Protein AF-A0A0G0N838-F1 (afdb_monomer_lite)

Structure (mmCIF, N/CA/C/O backbone):
data_AF-A0A0G0N838-F1
#
_entry.id   AF-A0A0G0N838-F1
#
loop_
_atom_site.group_PDB
_atom_site.id
_atom_site.type_symbol
_atom_site.label_atom_id
_atom_site.label_alt_id
_atom_site.label_comp_id
_atom_site.label_asym_id
_atom_site.label_entity_id
_atom_site.label_seq_id
_atom_site.pdbx_PDB_ins_code
_atom_site.Cartn_x
_atom_site.Cartn_y
_atom_site.Cartn_z
_atom_site.occupancy
_atom_site.B_iso_or_equiv
_atom_site.auth_seq_id
_atom_site.auth_comp_id
_atom_site.auth_asym_id
_atom_site.auth_atom_id
_atom_site.pdbx_PDB_model_num
ATOM 1 N N . MET A 1 1 ? 29.941 4.933 -53.683 1.00 48.75 1 MET A N 1
ATOM 2 C CA . MET A 1 1 ? 28.820 4.453 -52.856 1.00 48.75 1 MET A CA 1
ATOM 3 C C . MET A 1 1 ? 28.160 5.649 -52.221 1.00 48.75 1 MET A C 1
ATOM 5 O O . MET A 1 1 ? 28.855 6.473 -51.634 1.00 48.75 1 MET A O 1
ATOM 9 N N . THR A 1 2 ? 26.855 5.780 -52.404 1.00 37.69 2 THR A N 1
ATOM 10 C CA . THR A 1 2 ? 26.074 6.829 -51.740 1.00 37.69 2 THR A CA 1
ATOM 11 C C . THR A 1 2 ? 25.893 6.476 -50.258 1.00 37.69 2 THR A C 1
ATOM 13 O O . THR A 1 2 ? 25.940 5.305 -49.880 1.00 37.69 2 THR A O 1
ATOM 16 N N . THR A 1 3 ? 25.682 7.468 -49.393 1.00 48.97 3 THR A N 1
ATOM 17 C CA . THR A 1 3 ? 25.382 7.268 -47.959 1.00 48.97 3 THR A CA 1
ATOM 18 C C . THR A 1 3 ? 24.190 6.323 -47.725 1.00 48.97 3 THR A C 1
ATOM 20 O O . THR A 1 3 ? 24.169 5.600 -46.732 1.00 48.97 3 THR A O 1
ATOM 23 N N . ALA A 1 4 ? 23.251 6.245 -48.675 1.00 48.81 4 ALA A N 1
ATOM 24 C CA . ALA A 1 4 ? 22.120 5.316 -48.656 1.00 48.81 4 ALA A CA 1
ATOM 25 C C . ALA A 1 4 ? 22.518 3.841 -48.896 1.00 48.81 4 ALA A C 1
ATOM 27 O O . ALA A 1 4 ? 22.003 2.948 -48.224 1.00 48.81 4 ALA A O 1
ATOM 28 N N . GLU A 1 5 ? 23.465 3.569 -49.801 1.00 47.38 5 GLU A N 1
ATOM 29 C CA . GLU A 1 5 ? 23.975 2.209 -50.061 1.00 47.38 5 GLU A CA 1
ATOM 30 C C . GLU A 1 5 ? 24.804 1.673 -48.884 1.00 47.38 5 GLU A C 1
ATOM 32 O O . GLU A 1 5 ? 24.757 0.483 -48.571 1.00 47.38 5 GLU A O 1
ATOM 37 N N . HIS A 1 6 ? 25.534 2.555 -48.193 1.00 51.09 6 HIS A N 1
ATOM 38 C CA . HIS A 1 6 ? 26.322 2.183 -47.016 1.00 51.09 6 HIS A CA 1
ATOM 39 C C . HIS A 1 6 ? 25.420 1.790 -45.826 1.00 51.09 6 HIS A C 1
ATOM 41 O O . HIS A 1 6 ? 25.685 0.784 -45.168 1.00 51.09 6 HIS A O 1
ATOM 47 N N . SER A 1 7 ? 24.301 2.501 -45.623 1.00 59.34 7 SER A N 1
ATOM 48 C CA . SER A 1 7 ? 23.279 2.161 -44.615 1.00 59.34 7 SER A CA 1
ATOM 49 C C . SER A 1 7 ? 22.593 0.818 -44.906 1.00 59.34 7 SER A C 1
ATOM 51 O O . SER A 1 7 ? 22.410 0.007 -43.999 1.00 59.34 7 SER A O 1
ATOM 53 N N . GLN A 1 8 ? 22.283 0.505 -46.172 1.00 56.81 8 GLN A N 1
ATOM 54 C CA . GLN A 1 8 ? 21.692 -0.794 -46.521 1.00 56.81 8 GLN A CA 1
ATOM 55 C C . GLN A 1 8 ? 22.633 -1.968 -46.226 1.00 56.81 8 GLN A C 1
ATOM 57 O O . GLN A 1 8 ? 22.194 -2.972 -45.668 1.00 56.81 8 GLN A O 1
ATOM 62 N N . ILE A 1 9 ? 23.926 -1.848 -46.538 1.00 57.59 9 ILE A N 1
ATOM 63 C CA . ILE A 1 9 ? 24.911 -2.906 -46.258 1.00 57.59 9 ILE A CA 1
ATOM 64 C C . ILE A 1 9 ? 25.083 -3.116 -44.749 1.00 57.59 9 ILE A C 1
ATOM 66 O O . ILE A 1 9 ? 25.110 -4.261 -44.299 1.00 57.59 9 ILE A O 1
ATOM 70 N N . GLN A 1 10 ? 25.126 -2.044 -43.953 1.00 57.34 10 GLN A N 1
ATOM 71 C CA . GLN A 1 10 ? 25.185 -2.141 -42.490 1.00 57.34 10 GLN A CA 1
ATOM 72 C C . GLN A 1 10 ? 23.931 -2.819 -41.906 1.00 57.34 10 GLN A C 1
ATOM 74 O O . GLN A 1 10 ? 24.058 -3.723 -41.075 1.00 57.34 10 GLN A O 1
ATOM 79 N N . ARG A 1 11 ? 22.733 -2.477 -42.404 1.00 56.81 11 ARG A N 1
ATOM 80 C CA . ARG A 1 11 ? 21.465 -3.141 -42.038 1.00 56.81 11 ARG A CA 1
ATOM 81 C C . ARG A 1 11 ? 21.464 -4.632 -42.389 1.00 56.81 11 ARG A C 1
ATOM 83 O O . ARG A 1 11 ? 21.084 -5.456 -41.559 1.00 56.81 11 ARG A O 1
ATOM 90 N N . TYR A 1 12 ? 21.940 -4.996 -43.581 1.00 60.41 12 TYR A N 1
ATOM 91 C CA . TYR A 1 12 ? 22.057 -6.393 -44.015 1.00 60.41 12 TYR A CA 1
ATOM 92 C C . TYR A 1 12 ? 23.085 -7.183 -43.193 1.00 60.41 12 TYR A C 1
ATOM 94 O O . TYR A 1 12 ? 22.809 -8.315 -42.797 1.00 60.41 12 TYR A O 1
ATOM 102 N N . MET A 1 13 ? 24.249 -6.603 -42.885 1.00 57.81 13 MET A N 1
ATOM 103 C CA . MET A 1 13 ? 25.260 -7.248 -42.040 1.00 57.81 13 MET A CA 1
ATOM 104 C C . MET A 1 13 ? 24.742 -7.489 -40.622 1.00 57.81 13 MET A C 1
ATOM 106 O O . MET A 1 13 ? 24.971 -8.560 -40.060 1.00 57.81 13 MET A O 1
ATOM 110 N N . ALA A 1 14 ? 23.994 -6.541 -40.059 1.00 56.47 14 ALA A N 1
ATOM 111 C CA . ALA A 1 14 ? 23.369 -6.739 -38.766 1.00 56.47 14 ALA A CA 1
ATOM 112 C C . ALA A 1 14 ? 22.275 -7.815 -38.791 1.00 56.47 14 ALA A C 1
ATOM 114 O O . ALA A 1 14 ? 22.284 -8.679 -37.925 1.00 56.47 14 ALA A O 1
ATOM 115 N N . LEU A 1 15 ? 21.407 -7.848 -39.808 1.00 56.72 15 LEU A N 1
ATOM 116 C CA . LEU A 1 15 ? 20.442 -8.937 -40.051 1.00 56.72 15 LEU A CA 1
ATOM 117 C C . LEU A 1 15 ? 21.100 -10.325 -40.148 1.00 56.72 15 LEU A C 1
ATOM 119 O O . LEU A 1 15 ? 20.581 -11.306 -39.609 1.00 56.72 15 LEU A O 1
ATOM 123 N N . ILE A 1 16 ? 22.257 -10.420 -40.806 1.00 60.12 16 ILE A N 1
ATOM 124 C CA . ILE A 1 16 ? 23.040 -11.661 -40.933 1.00 60.12 16 ILE A CA 1
ATOM 125 C C . ILE A 1 16 ? 23.654 -12.072 -39.587 1.00 60.12 16 ILE A C 1
ATOM 127 O O . ILE A 1 16 ? 23.693 -13.257 -39.250 1.00 60.12 16 ILE A O 1
ATOM 131 N N . VAL A 1 17 ? 24.111 -11.109 -38.784 1.00 57.91 17 VAL A N 1
ATOM 132 C CA . VAL A 1 17 ? 24.556 -11.376 -37.410 1.00 57.91 17 VAL A CA 1
ATOM 133 C C . VAL A 1 17 ? 23.372 -11.835 -36.553 1.00 57.91 17 VAL A C 1
ATOM 135 O O . VAL A 1 17 ? 23.509 -12.846 -35.869 1.00 57.91 17 VAL A O 1
ATOM 138 N N . LEU A 1 18 ? 22.216 -11.160 -36.653 1.00 54.44 18 LEU A N 1
ATOM 139 C CA . LEU A 1 18 ? 20.953 -11.426 -35.945 1.00 54.44 18 LEU A CA 1
ATOM 140 C C . LEU A 1 18 ? 20.425 -12.849 -36.178 1.00 54.44 18 LEU A C 1
ATOM 142 O O . LEU A 1 18 ? 20.157 -13.574 -35.222 1.00 54.44 18 LEU A O 1
ATOM 146 N N . THR A 1 19 ? 20.368 -13.289 -37.437 1.00 57.50 19 THR A N 1
ATOM 147 C CA . THR A 1 19 ? 19.962 -14.656 -37.829 1.00 57.50 19 THR A CA 1
ATOM 148 C C . THR A 1 19 ? 20.910 -15.750 -37.320 1.00 57.50 19 THR A C 1
ATOM 150 O O . THR A 1 19 ? 20.518 -16.913 -37.237 1.00 57.50 19 THR A O 1
ATOM 153 N N . ASN A 1 20 ? 22.132 -15.394 -36.910 1.00 57.66 20 ASN A N 1
ATOM 154 C CA . ASN A 1 20 ? 23.123 -16.311 -36.340 1.00 57.66 20 ASN A CA 1
ATOM 155 C C . ASN A 1 20 ? 23.328 -16.148 -34.819 1.00 57.66 20 ASN A C 1
ATOM 157 O O . ASN A 1 20 ? 24.131 -16.879 -34.230 1.00 57.66 20 ASN A O 1
ATOM 161 N N . LEU A 1 21 ? 22.608 -15.237 -34.146 1.00 56.16 21 LEU A N 1
ATOM 162 C CA . LEU A 1 21 ? 22.851 -14.897 -32.735 1.00 56.16 21 LEU A CA 1
ATOM 163 C C . LEU A 1 21 ? 22.660 -16.052 -31.755 1.00 56.16 21 LEU A C 1
ATOM 165 O O . LEU A 1 21 ? 23.348 -16.088 -30.737 1.00 56.16 21 LEU A O 1
ATOM 169 N N . GLY A 1 22 ? 21.812 -17.033 -32.074 1.00 53.62 22 GLY A N 1
ATOM 170 C CA . GLY A 1 22 ? 21.670 -18.245 -31.259 1.00 53.62 22 GLY A CA 1
ATOM 171 C C . GLY A 1 22 ? 22.971 -19.052 -31.101 1.00 53.62 22 GLY A C 1
ATOM 172 O O . 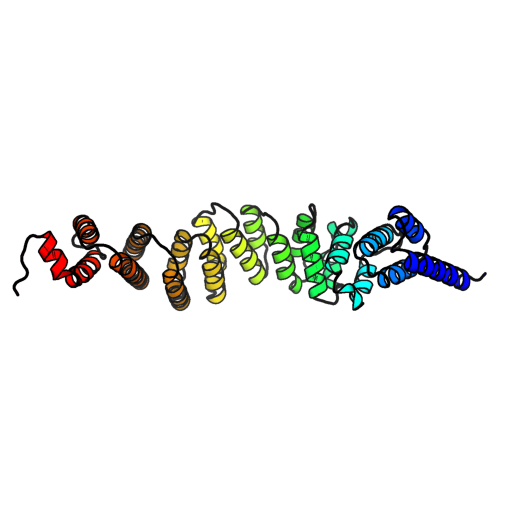GLY A 1 22 ? 23.042 -19.915 -30.231 1.00 53.62 22 GLY A O 1
ATOM 173 N N . LYS A 1 23 ? 24.004 -18.778 -31.916 1.00 59.72 23 LYS A N 1
ATOM 174 C CA . LYS A 1 23 ? 25.295 -19.492 -31.936 1.00 59.72 23 LYS A CA 1
ATOM 175 C C . LYS A 1 23 ? 26.510 -18.621 -31.583 1.00 59.72 23 LYS A C 1
ATOM 177 O O . LYS A 1 23 ? 27.616 -19.149 -31.493 1.00 59.72 23 LYS A O 1
ATOM 182 N N . LEU A 1 24 ? 26.343 -17.308 -31.397 1.00 62.72 24 LEU A N 1
ATOM 183 C CA . LEU A 1 24 ? 27.455 -16.380 -31.155 1.00 62.72 24 LEU A CA 1
ATOM 184 C C . LEU A 1 24 ? 27.669 -16.120 -29.661 1.00 62.72 24 LEU A C 1
ATOM 186 O O . LEU A 1 24 ? 26.728 -15.930 -28.891 1.00 62.72 24 LEU A O 1
ATOM 190 N N . ALA A 1 25 ? 28.933 -16.043 -29.237 1.00 67.81 25 ALA A N 1
ATOM 191 C CA . ALA A 1 25 ? 29.257 -15.678 -27.863 1.00 67.81 25 ALA A CA 1
ATOM 192 C C . ALA A 1 25 ? 28.869 -14.214 -27.589 1.00 67.81 25 ALA A C 1
ATOM 194 O O . ALA A 1 25 ? 29.078 -13.335 -28.427 1.00 67.81 25 ALA A O 1
ATOM 195 N N . ARG A 1 26 ? 28.402 -13.910 -26.370 1.00 69.44 26 ARG A N 1
ATOM 196 C CA . ARG A 1 26 ? 27.946 -12.567 -25.939 1.00 69.44 26 ARG A CA 1
ATOM 197 C C . ARG A 1 26 ? 28.879 -11.410 -26.345 1.00 69.44 26 ARG A C 1
ATOM 199 O O . ARG A 1 26 ? 28.412 -10.322 -26.672 1.00 69.44 26 ARG A O 1
ATOM 206 N N . LYS A 1 27 ? 30.200 -11.630 -26.329 1.00 76.06 27 LYS A N 1
ATOM 207 C CA . LYS A 1 27 ? 31.216 -10.633 -26.718 1.00 76.06 27 LYS A CA 1
ATOM 208 C C . LYS A 1 27 ? 31.193 -10.318 -28.222 1.00 76.06 27 LYS A C 1
ATOM 210 O O . LYS A 1 27 ? 31.372 -9.163 -28.591 1.00 76.06 27 LYS A O 1
ATOM 215 N N . GLN A 1 28 ? 30.955 -11.320 -29.068 1.00 71.62 28 GLN A N 1
ATOM 216 C CA . GLN A 1 28 ? 30.864 -11.161 -30.524 1.00 71.62 28 GLN A CA 1
ATOM 217 C C . GLN A 1 28 ? 29.598 -10.393 -30.902 1.00 71.62 28 GLN A C 1
ATOM 219 O O . GLN A 1 28 ? 29.679 -9.431 -31.658 1.00 71.62 28 GLN A O 1
ATOM 224 N N . VAL A 1 29 ? 28.471 -10.742 -30.273 1.00 71.12 29 VAL A N 1
ATOM 225 C CA . VAL A 1 29 ? 27.197 -10.018 -30.407 1.00 71.12 29 VAL A CA 1
ATOM 226 C C . VAL A 1 29 ? 27.372 -8.539 -30.061 1.00 71.12 29 VAL A C 1
ATOM 228 O O . VAL A 1 29 ? 27.038 -7.665 -30.851 1.00 71.12 29 VAL A O 1
ATOM 231 N N . ARG A 1 30 ? 27.983 -8.242 -28.906 1.00 75.25 30 ARG A N 1
ATOM 232 C CA . ARG A 1 30 ? 28.230 -6.861 -28.466 1.00 75.25 30 ARG A CA 1
ATOM 233 C C . ARG A 1 30 ? 29.096 -6.069 -29.451 1.00 75.25 30 ARG A C 1
ATOM 235 O O . ARG A 1 30 ? 28.834 -4.893 -29.668 1.00 75.25 30 ARG A O 1
ATOM 242 N N . ASN A 1 31 ? 30.136 -6.686 -30.008 1.00 76.50 31 ASN A N 1
ATOM 243 C CA . ASN A 1 31 ? 31.041 -6.015 -30.940 1.00 76.50 31 ASN A CA 1
ATOM 244 C C . ASN A 1 31 ? 30.372 -5.733 -32.289 1.00 76.50 31 ASN A C 1
ATOM 246 O O . ASN A 1 31 ? 30.529 -4.635 -32.807 1.00 76.50 31 ASN A O 1
ATOM 250 N N . ALA A 1 32 ? 29.595 -6.683 -32.811 1.00 74.00 32 ALA A N 1
ATOM 251 C CA . ALA A 1 32 ? 28.840 -6.495 -34.046 1.00 74.00 32 ALA A CA 1
ATOM 252 C C . ALA A 1 32 ? 27.760 -5.413 -33.905 1.00 74.00 32 ALA A C 1
ATOM 254 O O . ALA A 1 32 ? 27.555 -4.608 -34.807 1.00 74.00 32 ALA A O 1
ATOM 255 N N . LEU A 1 33 ? 27.107 -5.339 -32.743 1.00 76.75 33 LEU A N 1
ATOM 256 C CA . LEU A 1 33 ? 26.128 -4.285 -32.493 1.00 76.75 33 LEU A CA 1
ATOM 257 C C . LEU A 1 33 ? 26.776 -2.896 -32.365 1.00 76.75 33 LEU A C 1
ATOM 259 O O . LEU A 1 33 ? 26.192 -1.903 -32.772 1.00 76.75 33 LEU A O 1
ATOM 263 N N . ARG A 1 34 ? 28.003 -2.813 -31.837 1.00 79.88 34 ARG A N 1
ATOM 264 C CA . ARG A 1 34 ? 28.755 -1.550 -31.727 1.00 79.88 34 ARG A CA 1
ATOM 265 C C . ARG A 1 34 ? 29.240 -0.994 -33.064 1.00 79.88 34 ARG A C 1
ATOM 267 O O . ARG A 1 34 ? 29.566 0.184 -33.118 1.00 79.88 34 ARG A O 1
ATOM 274 N N . SER A 1 35 ? 29.338 -1.824 -34.101 1.00 76.56 35 SER A N 1
ATOM 275 C CA . SER A 1 35 ? 29.713 -1.371 -35.446 1.00 76.56 35 SER A CA 1
ATOM 276 C C . SER A 1 35 ? 28.552 -0.765 -36.239 1.00 76.56 35 SER A C 1
ATOM 278 O O . SER A 1 35 ? 28.765 -0.321 -37.362 1.00 76.56 35 SER A O 1
ATOM 280 N N . ILE A 1 36 ? 27.336 -0.755 -35.684 1.00 77.75 36 ILE A N 1
ATOM 281 C CA . ILE A 1 36 ? 26.186 -0.071 -36.278 1.00 77.75 36 ILE A CA 1
ATOM 282 C C . ILE A 1 36 ? 26.262 1.396 -35.852 1.00 77.75 36 ILE A C 1
ATOM 284 O O . ILE A 1 36 ? 26.077 1.704 -34.676 1.00 77.75 36 ILE A O 1
ATOM 288 N N . GLU A 1 37 ? 26.593 2.279 -36.794 1.00 74.75 37 GLU A N 1
ATOM 289 C CA . GLU A 1 37 ? 26.771 3.713 -36.527 1.00 74.75 37 GLU A CA 1
ATOM 290 C C . GLU A 1 37 ? 25.453 4.494 -36.376 1.00 74.75 37 GLU A C 1
ATOM 292 O O . GLU A 1 37 ? 25.429 5.424 -35.572 1.00 74.75 37 GLU A O 1
ATOM 297 N N . PRO A 1 38 ? 24.359 4.183 -37.103 1.00 85.69 38 PRO A N 1
ATOM 298 C CA . PRO A 1 38 ? 23.082 4.863 -36.884 1.00 85.69 38 PRO A CA 1
ATOM 299 C C . PRO A 1 38 ? 22.301 4.249 -35.715 1.00 85.69 38 PRO A C 1
ATOM 301 O O . PRO A 1 38 ? 22.069 3.038 -35.674 1.00 85.69 38 PRO A O 1
ATOM 304 N N . LEU A 1 39 ? 21.819 5.093 -34.796 1.00 83.38 39 LEU A N 1
ATOM 305 C CA . LEU A 1 39 ? 21.000 4.645 -33.664 1.00 83.38 39 LEU A CA 1
ATOM 306 C C . LEU A 1 39 ? 19.690 3.987 -34.122 1.00 83.38 39 LEU A C 1
ATOM 308 O O . LEU A 1 39 ? 19.335 2.936 -33.599 1.00 83.38 39 LEU A O 1
ATOM 312 N N . ASP A 1 40 ? 19.004 4.562 -35.111 1.00 82.69 40 ASP A N 1
ATOM 313 C CA . ASP A 1 40 ? 17.736 4.024 -35.627 1.00 82.69 40 ASP A CA 1
ATOM 314 C C . ASP A 1 40 ? 17.892 2.599 -36.164 1.00 82.69 40 ASP A C 1
ATOM 316 O O . ASP A 1 40 ? 17.042 1.740 -35.931 1.00 82.69 40 ASP A O 1
ATOM 320 N N . ASP A 1 41 ? 19.018 2.324 -36.827 1.00 78.38 41 ASP A N 1
ATOM 321 C CA . ASP A 1 41 ? 19.326 0.993 -37.339 1.00 78.38 41 ASP A CA 1
ATOM 322 C C . ASP A 1 41 ? 19.531 0.019 -36.176 1.00 78.38 41 ASP A C 1
ATOM 324 O O . ASP A 1 41 ? 18.979 -1.081 -36.188 1.00 78.38 41 ASP A O 1
ATOM 328 N N . LEU A 1 42 ? 20.255 0.436 -35.132 1.00 81.94 42 LEU A N 1
ATOM 329 C CA . LEU A 1 42 ? 20.453 -0.355 -33.918 1.00 81.94 42 LEU A CA 1
ATOM 330 C C . LEU A 1 42 ? 19.136 -0.622 -33.168 1.00 81.94 42 LEU A C 1
ATOM 332 O O . LEU A 1 42 ? 18.936 -1.735 -32.684 1.00 81.94 42 LEU A O 1
ATOM 336 N N . LEU A 1 43 ? 18.235 0.359 -33.080 1.00 81.94 43 LEU A N 1
ATOM 337 C CA . LEU A 1 43 ? 16.920 0.210 -32.445 1.00 81.94 43 LEU A CA 1
ATOM 338 C C . LEU A 1 43 ? 16.009 -0.724 -33.241 1.00 81.94 43 LEU A C 1
ATOM 340 O O . LEU A 1 43 ? 15.373 -1.595 -32.653 1.00 81.94 43 LEU A O 1
ATOM 344 N N . TRP A 1 44 ? 16.008 -0.607 -34.568 1.00 80.75 44 TRP A N 1
ATOM 345 C CA . TRP A 1 44 ? 15.304 -1.534 -35.452 1.00 80.75 44 TRP A CA 1
ATOM 346 C C . TRP A 1 44 ? 15.850 -2.966 -35.325 1.00 80.75 44 TRP A C 1
ATOM 348 O O . TRP A 1 44 ? 15.106 -3.937 -35.264 1.00 80.75 44 TRP A O 1
ATOM 358 N N . ILE A 1 45 ? 17.166 -3.126 -35.202 1.00 78.12 45 ILE A N 1
ATOM 359 C CA . ILE A 1 45 ? 17.803 -4.428 -34.952 1.00 78.12 45 ILE A CA 1
ATOM 360 C C . ILE A 1 45 ? 17.379 -5.007 -33.607 1.00 78.12 45 ILE A C 1
ATOM 362 O O . ILE A 1 45 ? 17.086 -6.199 -33.517 1.00 78.12 45 ILE A O 1
ATOM 366 N N . ILE A 1 46 ? 17.337 -4.171 -32.568 1.00 80.44 46 ILE A N 1
ATOM 367 C CA . ILE A 1 46 ? 16.823 -4.565 -31.260 1.00 80.44 46 ILE A CA 1
AT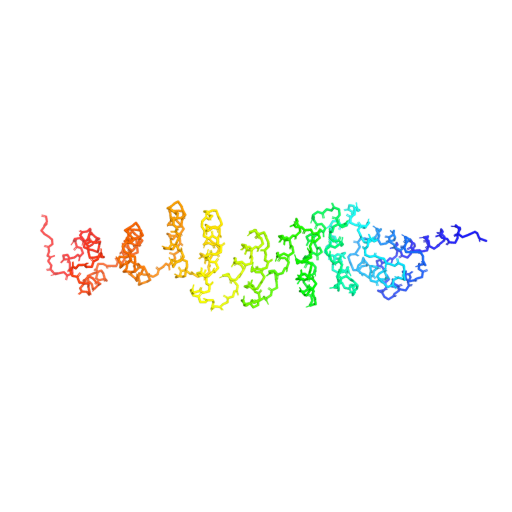OM 368 C C . ILE A 1 46 ? 15.376 -5.026 -31.411 1.00 80.44 46 ILE A C 1
ATOM 370 O O . ILE A 1 46 ? 15.069 -6.114 -30.935 1.00 80.44 46 ILE A O 1
ATOM 374 N N . SER A 1 47 ? 14.518 -4.295 -32.131 1.00 77.12 47 SER A N 1
ATOM 375 C CA . SER A 1 47 ? 13.100 -4.650 -32.263 1.00 77.12 47 SER A CA 1
ATOM 376 C C . SER A 1 47 ? 12.861 -6.039 -32.883 1.00 77.12 47 SER A C 1
ATOM 378 O O . SER A 1 47 ? 11.846 -6.668 -32.612 1.00 77.12 47 SER A O 1
ATOM 380 N N . MET A 1 48 ? 13.830 -6.566 -33.637 1.00 76.19 48 MET A N 1
ATOM 381 C CA . MET A 1 48 ? 13.773 -7.893 -34.264 1.00 76.19 48 MET A CA 1
ATOM 382 C C . MET A 1 48 ? 14.293 -9.041 -33.372 1.00 76.19 48 MET A C 1
ATOM 384 O O . MET A 1 48 ? 14.245 -10.204 -33.777 1.00 76.19 48 MET A O 1
ATOM 388 N N . LEU A 1 49 ? 14.831 -8.751 -32.181 1.00 77.25 49 LEU A N 1
ATOM 389 C CA . LEU A 1 49 ? 15.372 -9.751 -31.254 1.00 77.25 49 LEU A CA 1
ATOM 390 C C . LEU A 1 49 ? 14.289 -10.394 -30.388 1.00 77.25 49 LEU A C 1
ATOM 3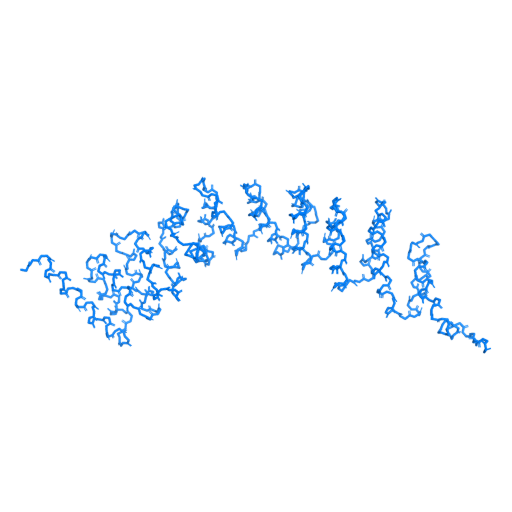92 O O . LEU A 1 49 ? 13.539 -9.692 -29.722 1.00 77.25 49 LEU A O 1
ATOM 396 N N . THR A 1 50 ? 14.331 -11.725 -30.280 1.00 75.88 50 THR A N 1
ATOM 397 C CA . THR A 1 50 ? 13.370 -12.507 -29.484 1.00 75.88 50 THR A CA 1
ATOM 398 C C . THR A 1 50 ? 13.975 -13.205 -28.261 1.00 75.88 50 THR A C 1
ATOM 400 O O . THR A 1 50 ? 13.260 -13.825 -27.485 1.00 75.88 50 THR A O 1
ATOM 403 N N . ASP A 1 51 ? 15.301 -13.179 -28.079 1.00 77.44 51 ASP A N 1
ATOM 404 C CA . ASP A 1 51 ? 15.958 -13.767 -26.902 1.00 77.44 51 ASP A CA 1
ATOM 405 C C . ASP A 1 51 ? 16.195 -12.679 -25.833 1.00 77.44 51 ASP A C 1
ATOM 407 O O . ASP A 1 51 ? 16.975 -11.748 -26.077 1.00 77.44 51 ASP A O 1
ATOM 411 N N . PRO A 1 52 ? 15.629 -12.800 -24.614 1.00 78.25 52 PRO A N 1
ATOM 412 C CA . PRO A 1 52 ? 15.765 -11.782 -23.571 1.00 78.25 52 PRO A CA 1
ATOM 413 C C . PRO A 1 52 ? 17.218 -11.474 -23.158 1.00 78.25 52 PRO A C 1
ATOM 415 O O . PRO A 1 52 ? 17.531 -10.351 -22.746 1.00 78.25 52 PRO A O 1
ATOM 418 N N . LYS A 1 53 ? 18.149 -12.433 -23.268 1.00 79.81 53 LYS A N 1
ATOM 419 C CA . LYS A 1 53 ? 19.580 -12.210 -22.986 1.00 79.81 53 LYS A CA 1
ATOM 420 C C . LYS A 1 53 ? 20.248 -11.384 -24.084 1.00 79.81 53 LYS A C 1
ATOM 422 O O . LYS A 1 53 ? 21.139 -10.574 -23.788 1.00 79.81 53 LYS A O 1
ATOM 427 N N . GLN A 1 54 ? 19.837 -11.585 -25.333 1.00 76.44 54 GLN A N 1
ATOM 428 C CA . GLN A 1 54 ? 20.336 -10.834 -26.484 1.00 76.44 54 GLN A CA 1
ATOM 429 C C . GLN A 1 54 ? 19.761 -9.423 -26.487 1.00 76.44 54 GLN A C 1
ATOM 431 O O . GLN A 1 54 ? 20.544 -8.478 -26.549 1.00 76.44 54 GLN A O 1
ATOM 436 N N . VAL A 1 55 ? 18.448 -9.282 -26.271 1.00 80.56 55 VAL A N 1
ATOM 437 C CA . VAL A 1 55 ? 17.761 -7.995 -26.073 1.00 80.56 55 VAL A CA 1
ATOM 438 C C . VAL A 1 55 ? 18.479 -7.179 -24.998 1.00 80.56 55 VAL A C 1
ATOM 440 O O . VAL A 1 55 ? 18.923 -6.064 -25.252 1.00 80.56 55 VAL A O 1
ATOM 443 N N . ARG A 1 56 ? 18.733 -7.763 -23.818 1.00 79.81 56 ARG A N 1
ATOM 444 C CA . ARG A 1 56 ? 19.468 -7.082 -22.736 1.00 79.81 56 ARG A CA 1
ATOM 445 C C . ARG A 1 56 ? 20.874 -6.636 -23.150 1.00 79.81 56 ARG A C 1
ATOM 447 O O . ARG A 1 56 ? 21.328 -5.570 -22.739 1.00 79.81 56 ARG A O 1
ATOM 454 N N . THR A 1 57 ? 21.591 -7.459 -23.915 1.00 80.50 57 THR A N 1
ATOM 455 C CA . THR A 1 57 ? 22.946 -7.129 -24.386 1.00 80.50 57 THR A CA 1
ATOM 456 C C . THR A 1 57 ? 22.912 -6.010 -25.426 1.00 80.50 57 THR A C 1
ATOM 458 O O . THR A 1 57 ? 23.748 -5.112 -25.358 1.00 80.50 57 THR A O 1
ATOM 461 N N . ALA A 1 58 ? 21.946 -6.045 -26.341 1.00 80.94 58 ALA A N 1
ATOM 462 C CA . ALA A 1 58 ? 21.778 -5.071 -27.406 1.00 80.94 58 ALA A CA 1
ATOM 463 C C . ALA A 1 58 ? 21.310 -3.710 -26.883 1.00 80.94 58 ALA A C 1
ATOM 465 O O . ALA A 1 58 ? 21.919 -2.694 -27.207 1.00 80.94 58 ALA A O 1
ATOM 466 N N . LEU A 1 59 ? 20.349 -3.698 -25.957 1.00 83.31 59 LEU A N 1
ATOM 467 C CA . LEU A 1 59 ? 19.957 -2.497 -25.219 1.00 83.31 59 LEU A CA 1
ATOM 468 C C . LEU A 1 59 ? 21.162 -1.864 -24.513 1.00 83.31 59 LEU A C 1
ATOM 470 O O . LEU A 1 59 ? 21.384 -0.665 -24.620 1.00 83.31 59 LEU A O 1
ATOM 474 N N . GLY A 1 60 ? 22.010 -2.674 -23.867 1.00 79.56 60 GLY A N 1
ATOM 475 C CA . GLY A 1 60 ? 23.255 -2.201 -23.253 1.00 79.56 60 GLY A CA 1
ATOM 476 C C . GLY A 1 60 ? 24.250 -1.560 -24.231 1.00 79.56 60 GLY A C 1
ATOM 477 O O . GLY A 1 60 ? 25.090 -0.771 -23.804 1.00 79.56 60 GLY A O 1
ATOM 478 N N . VAL A 1 61 ? 24.187 -1.897 -25.524 1.00 83.44 61 VAL A N 1
ATOM 479 C CA . VAL A 1 61 ? 24.957 -1.217 -26.576 1.00 83.44 61 VAL A CA 1
ATOM 480 C C . VAL A 1 61 ? 24.275 0.091 -26.975 1.00 83.44 61 VAL A C 1
ATOM 482 O O . VAL A 1 61 ? 24.965 1.105 -27.026 1.00 83.44 61 VAL A O 1
ATOM 485 N N . ALA A 1 62 ? 22.952 0.091 -27.165 1.00 84.06 62 ALA A N 1
ATOM 486 C CA . ALA A 1 62 ? 22.181 1.292 -27.496 1.00 84.06 62 ALA A CA 1
ATOM 487 C C . ALA A 1 62 ? 22.324 2.404 -26.445 1.00 84.06 62 ALA A C 1
ATOM 489 O O . ALA A 1 62 ? 22.566 3.543 -26.819 1.00 84.06 62 ALA A O 1
ATOM 490 N N . PHE A 1 63 ? 22.305 2.092 -25.144 1.00 78.44 63 PHE A N 1
ATOM 491 C CA . PHE A 1 63 ? 22.530 3.106 -24.096 1.00 78.44 63 PHE A CA 1
ATOM 492 C C . PHE A 1 63 ? 23.907 3.767 -24.136 1.00 78.44 63 PHE A C 1
ATOM 494 O O . PHE A 1 63 ? 24.068 4.871 -23.631 1.00 78.44 63 PHE A O 1
ATOM 501 N N . GLY A 1 64 ? 24.914 3.069 -24.664 1.00 78.25 64 GLY A N 1
ATOM 502 C CA . GLY A 1 64 ? 26.261 3.613 -24.820 1.00 78.25 64 GLY A CA 1
ATOM 503 C C . GLY A 1 64 ? 26.446 4.394 -26.121 1.00 78.25 64 GLY A C 1
ATOM 504 O O . GLY A 1 64 ? 27.560 4.840 -26.390 1.00 78.25 64 GLY A O 1
ATOM 505 N N . HIS A 1 65 ? 25.404 4.504 -26.947 1.00 85.12 65 HIS A N 1
ATOM 506 C CA . HIS A 1 65 ? 25.444 5.241 -28.199 1.00 85.12 65 HIS A CA 1
ATOM 507 C C . HIS A 1 65 ? 25.374 6.749 -27.928 1.00 85.12 65 HIS A C 1
ATOM 509 O O . HIS A 1 65 ? 24.564 7.202 -27.126 1.00 85.12 65 HIS A O 1
ATOM 515 N N . LYS A 1 66 ? 26.209 7.536 -28.615 1.00 82.38 66 LYS A N 1
ATOM 516 C CA . LYS A 1 66 ? 26.344 8.990 -28.387 1.00 82.38 66 LYS A CA 1
ATOM 517 C C . LYS A 1 66 ? 25.043 9.778 -28.605 1.00 82.38 66 LYS A C 1
ATOM 519 O O . LYS A 1 66 ? 24.822 10.773 -27.930 1.00 82.38 66 LYS A O 1
ATOM 524 N N . ASP A 1 67 ? 24.203 9.311 -29.526 1.00 83.81 67 ASP A N 1
ATOM 525 C CA . ASP A 1 67 ? 22.949 9.973 -29.915 1.00 83.81 67 ASP A CA 1
ATOM 526 C C . ASP A 1 67 ? 21.734 9.427 -29.142 1.00 83.81 67 ASP A C 1
ATOM 528 O O . ASP A 1 67 ? 20.595 9.791 -29.420 1.00 83.81 67 ASP A O 1
ATOM 532 N N . PHE A 1 68 ? 21.955 8.509 -28.193 1.00 81.44 68 PHE A N 1
ATOM 533 C CA . PHE A 1 68 ? 20.873 7.886 -27.446 1.00 81.44 68 PHE A CA 1
ATOM 534 C C . PHE A 1 68 ? 20.176 8.891 -26.526 1.00 81.44 68 PHE A C 1
ATOM 536 O O . PHE A 1 68 ? 20.807 9.533 -25.687 1.00 81.44 68 PHE A O 1
ATOM 543 N N . THR A 1 69 ? 18.848 8.946 -26.614 1.00 76.62 69 THR A N 1
ATOM 544 C CA . THR A 1 69 ? 17.996 9.605 -25.614 1.00 76.62 69 THR A CA 1
ATOM 545 C C . THR A 1 69 ? 16.994 8.598 -25.049 1.00 76.62 69 THR A C 1
ATOM 547 O O . THR A 1 69 ? 16.592 7.678 -25.767 1.00 76.62 69 THR A O 1
ATOM 550 N N . PRO A 1 70 ? 16.533 8.751 -23.795 1.00 73.31 70 PRO A N 1
ATOM 551 C CA . PRO A 1 70 ? 15.557 7.825 -23.217 1.00 73.31 70 PRO A CA 1
ATOM 552 C C . PRO A 1 70 ? 14.237 7.724 -23.997 1.00 73.31 70 PRO A C 1
ATOM 554 O O . PRO A 1 70 ? 13.591 6.679 -23.945 1.00 73.31 70 PRO A O 1
ATOM 557 N N . GLU A 1 71 ? 13.872 8.756 -24.767 1.00 74.31 71 GLU A N 1
ATOM 558 C CA . GLU A 1 71 ? 12.684 8.761 -25.634 1.00 74.31 71 GLU A CA 1
ATOM 559 C C . GLU A 1 71 ? 12.714 7.651 -26.691 1.00 74.31 71 GLU A C 1
ATOM 561 O O . GLU A 1 71 ? 11.684 7.055 -27.005 1.00 74.31 71 GLU A O 1
ATOM 566 N N . HIS A 1 72 ? 13.905 7.292 -27.170 1.00 80.62 72 HIS A N 1
ATOM 567 C CA . HIS A 1 72 ? 14.075 6.237 -28.161 1.00 80.62 72 HIS A CA 1
ATOM 568 C C . HIS A 1 72 ? 13.608 4.867 -27.658 1.00 80.62 72 HIS A C 1
ATOM 570 O O . HIS A 1 72 ? 13.176 4.042 -28.458 1.00 80.62 72 HIS A O 1
ATOM 576 N N . ILE A 1 73 ? 13.634 4.605 -26.348 1.00 75.81 73 ILE A N 1
ATOM 577 C CA . ILE A 1 73 ? 13.157 3.319 -25.820 1.00 75.81 73 ILE A CA 1
ATOM 578 C C . ILE A 1 73 ? 11.636 3.245 -25.800 1.00 75.81 73 ILE A C 1
ATOM 580 O O . ILE A 1 73 ? 11.096 2.159 -25.992 1.00 75.81 73 ILE A O 1
ATOM 584 N N . PHE A 1 74 ? 10.931 4.372 -25.671 1.00 74.94 74 PHE A N 1
ATOM 585 C CA . PHE A 1 74 ? 9.470 4.382 -25.780 1.00 74.94 74 PHE A CA 1
ATOM 586 C C . PHE A 1 74 ? 8.983 3.900 -27.148 1.00 74.94 74 PHE A C 1
ATOM 588 O O . PHE A 1 74 ? 7.945 3.247 -27.218 1.00 74.94 74 PHE A O 1
ATOM 595 N N . SER A 1 75 ? 9.778 4.098 -28.206 1.00 77.38 75 SER A N 1
ATOM 596 C CA . SER A 1 75 ? 9.483 3.543 -29.534 1.00 77.38 75 SER A CA 1
ATOM 597 C C . SER A 1 75 ? 9.524 2.009 -29.594 1.00 77.38 75 SER A C 1
ATOM 599 O O . SER A 1 75 ? 8.878 1.424 -30.454 1.00 77.38 75 SER A O 1
ATOM 601 N N . LEU A 1 76 ? 10.228 1.344 -28.668 1.00 75.19 76 LEU A N 1
ATOM 602 C CA . LEU A 1 76 ? 10.279 -0.121 -28.586 1.00 75.19 76 LEU A CA 1
ATOM 603 C C . LEU A 1 76 ? 9.075 -0.705 -27.833 1.00 75.19 76 LEU A C 1
ATOM 605 O O . LEU A 1 76 ? 8.726 -1.861 -28.044 1.00 75.19 76 LEU A O 1
ATOM 609 N N . TYR A 1 77 ? 8.418 0.080 -26.972 1.00 72.12 77 TYR A N 1
ATOM 610 C CA . TYR A 1 77 ? 7.237 -0.371 -26.224 1.00 72.12 77 TYR A CA 1
ATOM 611 C C . TYR A 1 77 ? 5.963 -0.448 -27.071 1.00 72.12 77 TYR A C 1
ATOM 613 O O . TYR A 1 77 ? 5.007 -1.104 -26.663 1.00 72.12 77 TYR A O 1
ATOM 621 N N . THR A 1 78 ? 5.921 0.227 -28.223 1.00 66.50 78 THR A N 1
ATOM 622 C CA . THR A 1 78 ? 4.769 0.195 -29.139 1.00 66.50 78 THR A CA 1
ATOM 623 C C . THR A 1 78 ? 4.744 -1.062 -30.014 1.00 66.50 78 THR A C 1
ATOM 625 O O . THR A 1 78 ? 3.729 -1.342 -30.655 1.00 66.50 78 THR A O 1
ATOM 628 N N . ASP A 1 79 ? 5.826 -1.844 -30.021 1.00 68.94 79 ASP A N 1
ATOM 629 C CA . ASP A 1 79 ? 5.912 -3.112 -30.735 1.00 68.94 79 ASP A CA 1
ATOM 630 C C . ASP A 1 79 ? 5.300 -4.252 -29.899 1.00 68.94 79 ASP A C 1
ATOM 632 O O . ASP A 1 79 ? 5.671 -4.491 -28.746 1.00 68.94 79 ASP A O 1
ATOM 636 N N . LYS A 1 80 ? 4.358 -4.993 -30.495 1.00 58.81 80 LYS A N 1
ATOM 637 C CA . LYS A 1 80 ? 3.635 -6.101 -29.847 1.00 58.81 80 LYS A CA 1
ATOM 638 C C . LYS A 1 80 ? 4.562 -7.204 -29.338 1.00 58.81 80 LYS A C 1
ATOM 640 O O . LYS A 1 80 ? 4.188 -7.910 -28.406 1.00 58.81 80 LYS A O 1
ATOM 645 N N . HIS A 1 81 ? 5.748 -7.360 -29.927 1.00 68.31 81 HIS A N 1
ATOM 646 C CA . HIS A 1 81 ? 6.716 -8.364 -29.489 1.00 68.31 81 HIS A CA 1
ATOM 647 C C . HIS A 1 81 ? 7.307 -8.069 -28.099 1.00 68.31 81 HIS A C 1
ATOM 649 O O . HIS A 1 81 ? 7.816 -8.968 -27.433 1.00 68.31 81 HIS A O 1
ATOM 655 N N . TYR A 1 82 ? 7.213 -6.823 -27.629 1.00 66.44 82 TYR A N 1
ATOM 656 C CA . TYR A 1 82 ? 7.895 -6.380 -26.420 1.00 66.44 82 TYR A CA 1
ATOM 657 C C . TYR A 1 82 ? 7.080 -6.462 -25.141 1.00 66.44 82 TYR A C 1
ATOM 659 O O . TYR A 1 82 ? 7.661 -6.205 -24.088 1.00 66.44 82 TYR A O 1
ATOM 667 N N . ALA A 1 83 ? 5.808 -6.874 -25.198 1.00 65.06 83 ALA A N 1
ATOM 668 C CA . ALA A 1 83 ? 4.968 -7.082 -24.014 1.00 65.06 83 ALA A CA 1
ATOM 669 C C . ALA A 1 83 ? 5.661 -7.970 -22.957 1.00 65.06 83 ALA A C 1
ATOM 671 O O . ALA A 1 83 ? 5.698 -7.628 -21.778 1.00 65.06 83 ALA A O 1
ATOM 672 N N . ASP A 1 84 ? 6.341 -9.034 -23.391 1.00 66.06 84 ASP A N 1
ATOM 673 C CA . ASP A 1 84 ? 7.031 -9.977 -22.499 1.00 66.06 84 ASP A CA 1
ATOM 674 C C . ASP A 1 84 ? 8.382 -9.457 -21.960 1.00 66.06 84 ASP A C 1
ATOM 676 O O . ASP A 1 84 ? 8.976 -10.042 -21.049 1.00 66.06 84 ASP A O 1
ATOM 680 N N . TYR A 1 85 ? 8.895 -8.346 -22.504 1.00 75.00 85 TYR A N 1
ATOM 681 C CA . TYR A 1 85 ? 10.209 -7.781 -22.169 1.00 75.00 85 TYR A CA 1
ATOM 682 C C . TYR A 1 85 ? 10.138 -6.370 -21.578 1.00 75.00 85 TYR A C 1
ATOM 684 O O . TYR A 1 85 ? 11.179 -5.732 -21.396 1.00 75.00 85 TYR A O 1
ATOM 692 N N . GLN A 1 86 ? 8.946 -5.896 -21.210 1.00 76.38 86 GLN A N 1
ATOM 693 C CA . GLN A 1 86 ? 8.729 -4.538 -20.696 1.00 76.38 86 GLN A CA 1
ATOM 694 C C . GLN A 1 86 ? 9.554 -4.252 -19.434 1.00 76.38 86 GLN A C 1
ATOM 696 O O . GLN A 1 86 ? 10.184 -3.203 -19.332 1.00 76.38 86 GLN A O 1
ATOM 701 N N . LEU A 1 87 ? 9.693 -5.219 -18.519 1.00 76.31 87 LEU A N 1
ATOM 702 C CA . LEU A 1 87 ? 10.564 -5.063 -17.347 1.00 76.31 87 LEU A CA 1
ATOM 703 C C . LEU A 1 87 ? 12.061 -5.027 -17.714 1.00 76.31 87 LEU A C 1
ATOM 705 O O . LEU A 1 87 ? 12.854 -4.359 -17.050 1.00 76.31 87 LEU A O 1
ATOM 709 N N . ILE A 1 88 ? 12.477 -5.720 -18.781 1.00 80.12 88 ILE A N 1
ATOM 710 C CA . ILE A 1 88 ? 13.870 -5.694 -19.255 1.00 80.12 88 ILE A CA 1
ATOM 711 C C . ILE A 1 88 ? 14.195 -4.329 -19.859 1.00 80.12 88 ILE A C 1
ATOM 713 O O . ILE A 1 88 ? 15.264 -3.794 -19.559 1.00 80.12 88 ILE A O 1
ATOM 717 N N . LEU A 1 89 ? 13.288 -3.776 -20.670 1.00 79.62 89 LEU A N 1
ATOM 718 C CA . LEU A 1 89 ? 13.398 -2.428 -21.229 1.00 79.62 89 LEU A CA 1
ATOM 719 C C . LEU A 1 89 ? 13.474 -1.386 -20.104 1.00 79.62 89 LEU A C 1
ATOM 721 O O . LEU A 1 89 ? 14.444 -0.629 -20.038 1.00 79.62 89 LEU A O 1
ATOM 725 N N . SER A 1 90 ? 12.534 -1.439 -19.157 1.00 80.69 90 SER A N 1
ATOM 726 C CA . SER A 1 90 ? 12.474 -0.569 -17.978 1.00 80.69 90 SER A CA 1
ATOM 727 C C . SER A 1 90 ? 13.743 -0.653 -17.138 1.00 80.69 90 SER A C 1
ATOM 729 O O . SER A 1 90 ? 14.412 0.348 -16.897 1.00 80.69 90 SER A O 1
ATOM 731 N N . GLY A 1 91 ? 14.162 -1.862 -16.761 1.00 77.50 91 GLY A N 1
ATOM 732 C CA . GLY A 1 91 ? 15.378 -2.070 -15.976 1.00 77.50 91 GLY A CA 1
ATOM 733 C C . GLY A 1 91 ? 16.650 -1.655 -16.705 1.00 77.50 91 GLY A C 1
ATOM 734 O O . GLY A 1 91 ? 17.666 -1.368 -16.073 1.00 77.50 91 GLY A O 1
ATOM 735 N N . ALA A 1 92 ? 16.639 -1.624 -18.035 1.00 77.81 92 ALA A N 1
ATOM 736 C CA . ALA A 1 92 ? 17.763 -1.115 -18.793 1.00 77.81 92 ALA A CA 1
ATOM 737 C C . ALA A 1 92 ? 17.770 0.424 -18.844 1.00 77.81 92 ALA A C 1
ATOM 739 O O . ALA A 1 92 ? 18.841 0.995 -18.654 1.00 77.81 92 ALA A O 1
ATOM 740 N N . MET A 1 93 ? 16.606 1.076 -18.963 1.00 76.75 93 MET A N 1
ATOM 741 C CA . MET A 1 93 ? 16.467 2.539 -18.851 1.00 76.75 93 MET A CA 1
ATOM 742 C C . MET A 1 93 ? 16.935 3.063 -17.495 1.00 76.75 93 MET A C 1
ATOM 744 O O . MET A 1 93 ? 17.705 4.014 -17.435 1.00 76.75 93 MET A O 1
ATOM 748 N N . VAL A 1 94 ? 16.530 2.402 -16.410 1.00 76.50 94 VAL A N 1
ATOM 749 C CA . VAL A 1 94 ? 16.861 2.803 -15.032 1.00 76.50 94 VAL A CA 1
ATOM 750 C C . VAL A 1 94 ? 18.364 2.733 -14.745 1.00 76.50 94 VAL A C 1
ATOM 752 O O . VAL A 1 94 ? 18.867 3.460 -13.897 1.00 76.50 94 VAL A O 1
ATOM 755 N N . ARG A 1 95 ? 19.116 1.900 -15.477 1.00 72.50 95 ARG A N 1
ATOM 756 C CA . ARG A 1 95 ? 20.585 1.840 -15.377 1.00 72.50 95 ARG A CA 1
ATOM 757 C C . ARG A 1 95 ? 21.295 2.995 -16.086 1.00 72.50 95 ARG A C 1
ATOM 759 O O . ARG A 1 95 ? 22.510 3.121 -15.940 1.00 72.50 95 ARG A O 1
ATOM 766 N N . ASN A 1 96 ? 20.582 3.811 -16.859 1.00 73.88 96 ASN A N 1
ATOM 767 C CA . ASN A 1 96 ? 21.132 5.032 -17.422 1.00 73.88 96 ASN A CA 1
ATOM 768 C C . ASN A 1 96 ? 21.155 6.125 -16.336 1.00 73.88 96 ASN A C 1
ATOM 770 O O . ASN A 1 96 ? 20.123 6.482 -15.768 1.00 73.88 96 ASN A O 1
ATOM 774 N N . HIS A 1 97 ? 22.345 6.653 -16.043 1.00 60.19 97 HIS A N 1
ATOM 775 C CA . HIS A 1 97 ? 22.563 7.623 -14.968 1.00 60.19 97 HIS A CA 1
ATOM 776 C C . HIS A 1 97 ? 21.748 8.920 -15.154 1.00 60.19 97 HIS A C 1
ATOM 778 O O . HIS A 1 97 ? 21.270 9.495 -14.174 1.00 60.19 97 HIS A O 1
ATOM 784 N N . ASP A 1 98 ? 21.510 9.341 -16.400 1.00 61.31 98 ASP A N 1
ATOM 785 C CA . ASP A 1 98 ? 20.744 10.553 -16.716 1.00 61.31 98 ASP A CA 1
ATOM 786 C C . ASP A 1 98 ? 19.249 10.395 -16.386 1.00 61.31 98 ASP A C 1
ATOM 788 O O . ASP A 1 98 ? 18.538 11.380 -16.175 1.00 61.31 98 ASP A O 1
ATOM 792 N N . TYR A 1 99 ? 18.769 9.150 -16.284 1.00 63.72 99 TYR A N 1
ATOM 793 C CA . TYR A 1 99 ? 17.397 8.824 -15.902 1.00 63.72 99 TYR A CA 1
ATOM 794 C C . TYR A 1 99 ? 17.152 9.020 -14.399 1.00 63.72 99 TYR A C 1
ATOM 796 O O . TYR A 1 99 ? 16.134 9.579 -13.985 1.00 63.72 99 TYR A O 1
ATOM 804 N N . LEU A 1 100 ? 18.116 8.607 -13.570 1.00 61.97 100 LEU A N 1
ATOM 805 C CA . LEU A 1 100 ? 17.984 8.572 -12.112 1.00 61.97 100 LEU A CA 1
ATOM 806 C C . LEU A 1 100 ? 18.057 9.961 -11.450 1.00 61.97 100 LEU A C 1
ATOM 808 O O . LEU A 1 100 ? 17.595 10.126 -10.317 1.00 61.97 100 LEU A O 1
ATOM 812 N N . MET A 1 101 ? 18.612 10.976 -12.120 1.00 54.59 101 MET A N 1
ATOM 813 C CA . MET A 1 101 ? 18.995 12.233 -11.457 1.00 54.59 101 MET A CA 1
ATOM 814 C C . MET A 1 101 ? 18.088 13.450 -11.682 1.00 54.59 101 MET A C 1
ATOM 816 O O . MET A 1 101 ? 18.329 14.473 -11.047 1.00 54.59 101 MET A O 1
ATOM 820 N N . GLY A 1 102 ? 16.995 13.370 -12.453 1.00 61.06 102 GLY A N 1
ATOM 821 C CA . GLY A 1 102 ? 16.065 14.516 -12.473 1.00 61.06 102 GLY A CA 1
ATOM 822 C C . GLY A 1 102 ? 14.953 14.569 -13.512 1.00 61.06 102 GLY A C 1
ATOM 823 O O . GLY A 1 102 ? 14.257 15.575 -13.554 1.00 61.06 102 GLY A O 1
ATOM 824 N N . ARG A 1 103 ? 14.772 13.542 -14.349 1.00 70.38 103 ARG A N 1
ATOM 825 C CA . ARG A 1 103 ? 13.784 13.580 -15.446 1.00 70.38 103 ARG A CA 1
ATOM 826 C C . ARG A 1 103 ? 12.790 12.419 -15.448 1.00 70.38 103 ARG A C 1
ATOM 828 O O . ARG A 1 103 ? 12.000 12.307 -16.374 1.00 70.38 103 ARG A O 1
ATOM 835 N N . LEU A 1 104 ? 12.792 11.574 -14.412 1.00 79.38 104 LEU A N 1
ATOM 836 C CA . LEU A 1 104 ? 11.881 10.426 -14.290 1.00 79.38 104 LEU A CA 1
ATOM 837 C C . LEU A 1 104 ? 10.412 10.824 -14.519 1.00 79.38 104 LEU A C 1
ATOM 839 O O . LEU A 1 104 ? 9.739 10.195 -15.326 1.00 79.38 104 LEU A O 1
ATOM 843 N N . THR A 1 105 ? 9.934 11.904 -13.894 1.00 78.44 105 THR A N 1
ATOM 844 C CA . THR A 1 105 ? 8.555 12.389 -14.087 1.00 78.44 105 THR A CA 1
ATOM 845 C C . THR A 1 105 ? 8.280 12.812 -15.530 1.00 78.44 105 THR A C 1
ATOM 847 O O . THR A 1 105 ? 7.218 12.495 -16.058 1.00 78.44 105 THR A O 1
ATOM 850 N N . ASP A 1 106 ? 9.225 13.483 -16.192 1.00 77.12 106 ASP A N 1
ATOM 851 C CA . ASP A 1 106 ? 9.074 13.883 -17.596 1.00 77.12 106 ASP A CA 1
ATOM 852 C C . ASP A 1 106 ? 9.051 12.661 -18.518 1.00 77.12 106 ASP A C 1
ATOM 854 O O . ASP A 1 106 ? 8.223 12.571 -19.416 1.00 77.12 106 ASP A O 1
ATOM 858 N N . TYR A 1 107 ? 9.888 11.660 -18.250 1.00 76.44 107 TYR A N 1
ATOM 859 C CA . TYR A 1 107 ? 9.885 10.416 -19.013 1.00 76.44 107 TYR A CA 1
ATOM 860 C C . TYR A 1 107 ? 8.614 9.595 -18.809 1.00 76.44 107 TYR A C 1
ATOM 862 O O . TYR A 1 107 ? 8.097 9.035 -19.770 1.00 76.44 107 TYR A O 1
ATOM 870 N N . LEU A 1 108 ? 8.076 9.546 -17.592 1.00 79.25 108 LEU A N 1
ATOM 871 C CA . LEU A 1 108 ? 6.796 8.888 -17.341 1.00 79.25 108 LEU A CA 1
ATOM 872 C C . LEU A 1 108 ? 5.643 9.598 -18.063 1.00 79.25 108 LEU A C 1
ATOM 874 O O . LEU A 1 108 ? 4.718 8.926 -18.500 1.00 79.25 108 LEU A O 1
ATOM 878 N N . LYS A 1 109 ? 5.711 10.919 -18.280 1.00 74.75 109 LYS A N 1
ATOM 879 C CA . LYS A 1 109 ? 4.745 11.617 -19.148 1.00 74.75 109 LYS A CA 1
ATOM 880 C C . LYS A 1 109 ? 4.853 11.197 -20.612 1.00 74.75 109 LYS A C 1
ATOM 882 O O . LYS A 1 109 ? 3.835 11.123 -21.289 1.00 74.75 109 LYS A O 1
ATOM 887 N N . TYR A 1 110 ? 6.068 10.945 -21.100 1.00 72.50 110 TYR A N 1
ATOM 888 C CA . TYR A 1 110 ? 6.284 10.451 -22.463 1.00 72.50 110 TYR A CA 1
ATOM 889 C C . TYR A 1 110 ? 5.899 8.980 -22.637 1.00 72.50 110 TYR A C 1
ATOM 891 O O . TYR A 1 110 ? 5.637 8.547 -23.758 1.00 72.50 110 TYR A O 1
ATOM 899 N N . ALA A 1 111 ? 5.844 8.205 -21.551 1.00 71.69 111 ALA A N 1
ATOM 900 C CA . ALA A 1 111 ? 5.300 6.858 -21.583 1.00 71.69 111 ALA A CA 1
ATOM 901 C C . ALA A 1 111 ? 3.796 6.928 -21.904 1.00 71.69 111 ALA A C 1
ATOM 903 O O . ALA A 1 111 ? 2.972 7.242 -21.050 1.00 71.69 111 ALA A O 1
ATOM 904 N N . VAL A 1 112 ? 3.458 6.635 -23.162 1.00 64.44 112 VAL A N 1
ATOM 905 C CA . VAL A 1 112 ? 2.112 6.779 -23.751 1.00 64.44 112 VAL A CA 1
ATOM 906 C C . VAL A 1 112 ? 1.066 5.854 -23.097 1.00 64.44 112 VAL A C 1
ATOM 908 O O . VAL A 1 112 ? -0.129 6.095 -23.227 1.00 64.44 112 VAL A O 1
ATOM 911 N N . ASN A 1 113 ? 1.498 4.805 -22.385 1.00 74.81 113 ASN A N 1
ATOM 912 C CA . ASN A 1 113 ? 0.635 3.831 -21.710 1.00 74.81 113 ASN A CA 1
ATOM 913 C C . ASN A 1 113 ? 0.988 3.727 -20.209 1.00 74.81 113 ASN A C 1
ATOM 915 O O . ASN A 1 113 ? 2.164 3.621 -19.848 1.00 74.81 113 ASN A O 1
ATOM 919 N N . GLN A 1 114 ? -0.041 3.699 -19.356 1.00 80.06 114 GLN A N 1
ATOM 920 C CA . GLN A 1 114 ? 0.039 3.453 -17.914 1.00 80.06 114 GLN A CA 1
ATOM 921 C C . GLN A 1 114 ? 0.802 2.164 -17.568 1.00 80.06 114 GLN A C 1
ATOM 923 O O . GLN A 1 114 ? 1.565 2.149 -16.604 1.00 80.06 114 GLN A O 1
ATOM 928 N N . ASP A 1 115 ? 0.682 1.110 -18.377 1.00 80.19 115 ASP A N 1
ATOM 929 C CA . ASP A 1 115 ? 1.423 -0.140 -18.171 1.00 80.19 115 ASP A CA 1
ATOM 930 C C . ASP A 1 115 ? 2.937 0.110 -18.213 1.00 80.19 115 ASP A C 1
ATOM 932 O O . ASP A 1 115 ? 3.681 -0.292 -17.320 1.00 80.19 115 ASP A O 1
ATOM 936 N N . VAL A 1 116 ? 3.399 0.871 -19.211 1.00 79.25 116 VAL A N 1
ATOM 937 C CA . VAL A 1 116 ? 4.817 1.227 -19.378 1.00 79.25 116 VAL A CA 1
ATOM 938 C C . VAL A 1 116 ? 5.315 2.039 -18.184 1.00 79.25 116 VAL A C 1
ATOM 940 O O . VAL A 1 116 ? 6.413 1.787 -17.686 1.00 79.25 116 VAL A O 1
ATOM 943 N N . GLN A 1 117 ? 4.499 2.969 -17.681 1.00 83.19 117 GLN A N 1
ATOM 944 C CA . GLN A 1 117 ? 4.813 3.725 -16.467 1.00 83.19 117 GLN A CA 1
ATOM 945 C C . GLN A 1 117 ? 4.982 2.791 -15.260 1.00 83.19 117 GLN A C 1
ATOM 947 O O . GLN A 1 117 ? 5.972 2.911 -14.536 1.00 83.19 117 GLN A O 1
ATOM 952 N N . CYS A 1 118 ? 4.076 1.824 -15.082 1.00 86.19 118 CYS A N 1
ATOM 953 C CA . CYS A 1 118 ? 4.140 0.843 -13.998 1.00 86.19 118 CYS A CA 1
ATOM 954 C C . CYS A 1 118 ? 5.430 0.015 -14.052 1.00 86.19 118 CYS A C 1
ATOM 956 O O . CYS A 1 118 ? 6.115 -0.107 -13.036 1.00 86.19 118 CYS A O 1
ATOM 958 N N . TYR A 1 119 ? 5.823 -0.489 -15.227 1.00 86.06 119 TYR A N 1
ATOM 959 C CA . TYR A 1 119 ? 7.061 -1.268 -15.360 1.00 86.06 119 TYR A CA 1
ATOM 960 C C . TYR A 1 119 ? 8.316 -0.454 -15.064 1.00 86.06 119 TYR A C 1
ATOM 962 O O . TYR A 1 119 ? 9.276 -0.980 -14.498 1.00 86.06 119 TYR A O 1
ATOM 970 N N . ILE A 1 120 ? 8.335 0.820 -15.453 1.00 84.00 120 ILE A N 1
ATOM 971 C CA . ILE A 1 120 ? 9.471 1.697 -15.172 1.00 84.00 120 ILE A CA 1
ATOM 972 C C . ILE A 1 120 ? 9.573 1.960 -13.677 1.00 84.00 120 ILE A C 1
ATOM 974 O O . ILE A 1 120 ? 10.657 1.847 -13.109 1.00 84.00 120 ILE A O 1
ATOM 978 N N . ILE A 1 121 ? 8.450 2.272 -13.036 1.00 87.31 121 ILE A N 1
ATOM 979 C CA . ILE A 1 121 ? 8.387 2.504 -11.595 1.00 87.31 121 ILE A CA 1
ATOM 980 C C . ILE A 1 121 ? 8.799 1.244 -10.833 1.00 87.31 121 ILE A C 1
ATOM 982 O O . ILE A 1 121 ? 9.585 1.330 -9.891 1.00 87.31 121 ILE A O 1
ATOM 986 N N . GLU A 1 122 ? 8.348 0.069 -11.269 1.00 87.00 122 GLU A N 1
ATOM 987 C CA . GLU A 1 122 ? 8.758 -1.211 -10.700 1.00 87.00 122 GLU A CA 1
ATOM 988 C C . GLU A 1 122 ? 10.264 -1.455 -10.863 1.00 87.00 122 GLU A C 1
ATOM 990 O O . GLU A 1 122 ? 10.943 -1.816 -9.900 1.00 87.00 122 GLU A O 1
ATOM 995 N N . ALA A 1 123 ? 10.818 -1.210 -12.049 1.00 86.50 123 ALA A N 1
ATOM 996 C CA . ALA A 1 123 ? 12.252 -1.332 -12.280 1.00 86.50 123 ALA A CA 1
ATOM 997 C C . ALA A 1 123 ? 13.067 -0.330 -11.445 1.00 86.50 123 ALA A C 1
ATOM 999 O O . ALA A 1 123 ? 14.126 -0.684 -10.925 1.00 86.50 123 ALA A O 1
ATOM 1000 N N . CYS A 1 124 ? 12.574 0.902 -11.285 1.00 85.88 124 CYS A N 1
ATOM 1001 C CA . CYS A 1 124 ? 13.144 1.901 -10.385 1.00 85.88 124 CYS A CA 1
ATOM 1002 C C . CYS A 1 124 ? 13.110 1.413 -8.939 1.00 85.88 124 CYS A C 1
ATOM 1004 O O . CYS A 1 124 ? 14.113 1.524 -8.242 1.00 85.88 124 CYS A O 1
ATOM 1006 N N . ALA A 1 125 ? 11.991 0.837 -8.500 1.00 85.50 125 ALA A N 1
ATOM 1007 C CA . ALA A 1 125 ? 11.862 0.301 -7.156 1.00 85.50 125 ALA A CA 1
ATOM 1008 C C . ALA A 1 125 ? 12.861 -0.836 -6.921 1.00 85.50 125 ALA A C 1
ATOM 1010 O O . ALA A 1 125 ? 13.389 -0.941 -5.828 1.00 85.50 125 ALA A O 1
ATOM 1011 N N . GLN A 1 126 ? 13.171 -1.663 -7.920 1.00 84.88 126 GLN A N 1
ATOM 1012 C CA . GLN A 1 126 ? 14.134 -2.766 -7.792 1.00 84.88 126 GLN A CA 1
ATOM 1013 C C . GLN A 1 126 ? 15.613 -2.330 -7.855 1.00 84.88 126 GLN A C 1
ATOM 1015 O O . GLN A 1 126 ? 16.500 -3.136 -7.565 1.00 84.88 126 GLN A O 1
ATOM 1020 N N . ALA A 1 127 ? 15.908 -1.090 -8.255 1.00 82.19 127 ALA A N 1
ATOM 1021 C CA . ALA A 1 127 ? 17.277 -0.606 -8.416 1.00 82.19 127 ALA A CA 1
ATOM 1022 C C . ALA A 1 127 ? 17.856 -0.059 -7.091 1.00 82.19 127 ALA A C 1
ATOM 1024 O O . ALA A 1 127 ? 17.175 0.724 -6.429 1.00 82.19 127 ALA A O 1
ATOM 1025 N N . PRO A 1 128 ? 19.125 -0.370 -6.734 1.00 76.38 128 PRO A N 1
ATOM 1026 C CA . PRO A 1 128 ? 19.745 0.081 -5.478 1.00 76.38 128 PRO A CA 1
ATOM 1027 C C . PRO A 1 128 ? 19.676 1.597 -5.233 1.00 76.38 128 PRO A C 1
ATOM 1029 O O . PRO A 1 128 ? 19.395 2.027 -4.120 1.00 76.38 128 PRO A O 1
ATOM 1032 N N . ASP A 1 129 ? 19.852 2.404 -6.284 1.00 76.38 129 ASP A N 1
ATOM 1033 C CA . ASP A 1 129 ? 19.840 3.873 -6.202 1.00 76.38 129 ASP A CA 1
ATOM 1034 C C . ASP A 1 129 ? 18.497 4.495 -6.646 1.00 76.38 129 ASP A C 1
ATOM 1036 O O . ASP A 1 129 ? 18.345 5.719 -6.713 1.00 76.38 129 ASP A O 1
ATOM 1040 N N . GLY A 1 130 ? 17.501 3.665 -6.977 1.00 79.00 130 GLY A N 1
ATOM 1041 C CA . GLY A 1 130 ? 16.234 4.104 -7.568 1.00 79.00 130 GLY A CA 1
ATOM 1042 C C . GLY A 1 130 ? 15.301 4.824 -6.594 1.00 79.00 130 GLY A C 1
ATOM 1043 O O . GLY A 1 130 ? 14.461 5.620 -7.015 1.00 79.00 130 GLY A O 1
ATOM 1044 N N . GLN A 1 131 ? 15.490 4.627 -5.288 1.00 79.75 131 GLN A N 1
ATOM 1045 C CA . GLN A 1 131 ? 14.674 5.243 -4.241 1.00 79.75 131 GLN A CA 1
ATOM 1046 C C . GLN A 1 131 ? 14.726 6.776 -4.289 1.00 79.75 131 GLN A C 1
ATOM 1048 O O . GLN A 1 131 ? 13.691 7.441 -4.261 1.00 79.75 131 GLN A O 1
ATOM 1053 N N . GLY A 1 132 ? 15.927 7.355 -4.386 1.00 80.94 132 GLY A N 1
ATOM 1054 C CA . GLY A 1 132 ? 16.086 8.808 -4.448 1.00 80.94 132 GLY A CA 1
ATOM 1055 C C . GLY A 1 132 ? 15.439 9.404 -5.699 1.00 80.94 132 GLY A C 1
ATOM 1056 O O . GLY A 1 132 ? 14.858 10.485 -5.635 1.00 80.94 132 GLY A O 1
ATOM 1057 N N . ALA A 1 133 ? 15.498 8.683 -6.823 1.00 83.25 133 ALA A N 1
ATOM 1058 C CA . ALA A 1 133 ? 14.860 9.085 -8.071 1.00 83.25 133 ALA A CA 1
ATOM 1059 C C . ALA A 1 133 ? 13.330 9.076 -7.953 1.00 83.25 133 ALA A C 1
ATOM 1061 O O . ALA A 1 133 ? 12.693 10.065 -8.311 1.00 83.25 133 ALA A O 1
ATOM 1062 N N . LEU A 1 134 ? 12.756 8.006 -7.390 1.00 86.19 134 LEU A N 1
ATOM 1063 C CA . LEU A 1 134 ? 11.315 7.878 -7.162 1.00 86.19 134 LEU A CA 1
ATOM 1064 C C . LEU A 1 134 ? 10.785 8.955 -6.211 1.00 86.19 134 LEU A C 1
ATOM 1066 O O . LEU A 1 134 ? 9.791 9.599 -6.524 1.00 86.19 134 LEU A O 1
ATOM 1070 N N . ILE A 1 135 ? 11.477 9.214 -5.096 1.00 85.25 135 ILE A N 1
ATOM 1071 C CA . ILE A 1 135 ? 11.081 10.258 -4.136 1.00 85.25 135 ILE A CA 1
ATOM 1072 C C . ILE A 1 135 ? 11.117 11.645 -4.789 1.00 85.25 135 ILE A C 1
ATOM 1074 O O . ILE A 1 135 ? 10.175 12.419 -4.640 1.00 85.25 135 ILE A O 1
ATOM 1078 N N . ARG A 1 136 ? 12.181 11.969 -5.538 1.00 81.94 136 ARG A N 1
ATOM 1079 C CA . ARG A 1 136 ? 12.261 13.246 -6.267 1.00 81.94 136 ARG A CA 1
ATOM 1080 C C . ARG A 1 136 ? 11.148 13.377 -7.304 1.00 81.94 136 ARG A C 1
ATOM 1082 O O . ARG A 1 136 ? 10.583 14.456 -7.445 1.00 81.94 136 ARG A O 1
ATOM 1089 N N . ALA A 1 137 ? 10.841 12.293 -8.012 1.00 83.88 137 ALA A N 1
ATOM 1090 C CA . ALA A 1 137 ? 9.796 12.276 -9.026 1.00 83.88 137 ALA A CA 1
ATOM 1091 C C . ALA A 1 137 ? 8.393 12.422 -8.430 1.00 83.88 137 ALA A C 1
ATOM 1093 O O . ALA A 1 137 ? 7.568 13.126 -9.008 1.00 83.88 137 ALA A O 1
ATOM 1094 N N . PHE A 1 138 ? 8.142 11.796 -7.277 1.00 85.50 138 PHE A N 1
ATOM 1095 C CA . PHE A 1 138 ? 6.867 11.861 -6.560 1.00 85.50 138 PHE A CA 1
ATOM 1096 C C . PHE A 1 138 ? 6.493 13.298 -6.182 1.00 85.50 138 PHE A C 1
ATOM 1098 O O . PHE A 1 138 ? 5.347 13.701 -6.348 1.00 85.50 138 PHE A O 1
ATOM 1105 N N . PHE A 1 139 ? 7.470 14.106 -5.758 1.00 80.25 139 PHE A N 1
ATOM 1106 C CA . PHE A 1 139 ? 7.247 15.514 -5.411 1.00 80.25 139 PHE A CA 1
ATOM 1107 C C . PHE A 1 139 ? 7.434 16.497 -6.570 1.00 80.25 139 PHE A C 1
ATOM 1109 O O . PHE A 1 139 ? 7.354 17.712 -6.365 1.00 80.25 139 PHE A O 1
ATOM 1116 N N . ALA A 1 140 ? 7.684 16.015 -7.788 1.00 79.25 140 ALA A N 1
ATOM 1117 C CA . ALA A 1 140 ? 7.788 16.900 -8.935 1.00 79.25 140 ALA A CA 1
ATOM 1118 C C . ALA A 1 140 ? 6.409 17.531 -9.225 1.00 79.25 140 ALA A C 1
ATOM 1120 O O . ALA A 1 140 ? 5.416 16.812 -9.339 1.00 79.25 140 ALA A O 1
ATOM 1121 N N . PRO A 1 141 ? 6.313 18.860 -9.431 1.00 67.44 141 PRO A N 1
ATOM 1122 C CA . PRO A 1 141 ? 5.034 19.565 -9.609 1.00 67.44 141 PRO A CA 1
ATOM 1123 C C . PRO A 1 141 ? 4.317 19.225 -10.925 1.00 67.44 141 PRO A C 1
ATOM 1125 O O . PRO A 1 141 ? 3.290 19.811 -11.253 1.00 67.44 141 PRO A O 1
ATOM 1128 N N . ALA A 1 142 ? 4.893 18.327 -11.717 1.00 65.88 142 ALA A N 1
ATOM 1129 C CA . ALA A 1 142 ? 4.633 18.228 -13.132 1.00 65.88 142 ALA A CA 1
ATOM 1130 C C . ALA A 1 142 ? 3.493 17.251 -13.470 1.00 65.88 142 ALA A C 1
ATOM 1132 O O . ALA A 1 142 ? 2.969 17.365 -14.576 1.00 65.88 142 ALA A O 1
ATOM 1133 N N . ASN A 1 143 ? 3.123 16.303 -12.591 1.00 70.69 143 ASN A N 1
ATOM 1134 C CA . ASN A 1 143 ? 2.039 15.352 -12.878 1.00 70.69 143 ASN A CA 1
ATOM 1135 C C . ASN A 1 143 ? 1.389 14.714 -11.621 1.00 70.69 143 ASN A C 1
ATOM 1137 O O . ASN A 1 143 ? 1.936 13.749 -11.087 1.00 70.69 143 ASN A O 1
ATOM 1141 N N . PRO A 1 144 ? 0.209 15.196 -11.183 1.00 71.75 144 PRO A N 1
ATOM 1142 C CA . PRO A 1 144 ? -0.544 14.602 -10.072 1.00 71.75 144 PRO A CA 1
ATOM 1143 C C . PRO A 1 144 ? -1.071 13.181 -10.333 1.00 71.75 144 PRO A C 1
ATOM 1145 O O . PRO A 1 144 ? -1.224 12.414 -9.389 1.00 71.75 144 PRO A O 1
ATOM 1148 N N . GLU A 1 145 ? -1.324 12.800 -11.588 1.00 78.44 145 GLU A N 1
ATOM 1149 C CA . GLU A 1 145 ? -1.905 11.489 -11.938 1.00 78.44 145 GLU A CA 1
ATOM 1150 C C . GLU A 1 145 ? -0.918 10.333 -11.717 1.00 78.44 145 GLU A C 1
ATOM 1152 O O . GLU A 1 145 ? -1.319 9.191 -11.504 1.00 78.44 145 GLU A O 1
ATOM 1157 N N . LEU A 1 146 ? 0.386 10.631 -11.717 1.00 81.69 146 LEU A N 1
ATOM 1158 C CA . LEU A 1 146 ? 1.446 9.650 -11.471 1.00 81.69 146 LEU A CA 1
ATOM 1159 C C . LEU A 1 146 ? 1.757 9.450 -9.985 1.00 81.69 146 LEU A C 1
ATOM 1161 O O . LEU A 1 146 ? 2.486 8.514 -9.647 1.00 81.69 146 LEU A O 1
ATOM 1165 N N . ALA A 1 147 ? 1.247 10.317 -9.105 1.00 82.69 147 ALA A N 1
ATOM 1166 C CA . ALA A 1 147 ? 1.569 10.290 -7.683 1.00 82.69 147 ALA A CA 1
ATOM 1167 C C . ALA A 1 147 ? 1.256 8.925 -7.033 1.00 82.69 147 ALA A C 1
ATOM 1169 O O . ALA A 1 147 ? 2.166 8.384 -6.399 1.00 82.69 147 ALA A O 1
ATOM 1170 N N . PRO A 1 148 ? 0.091 8.281 -7.278 1.00 84.00 148 PRO A N 1
ATOM 1171 C CA . PRO A 1 148 ? -0.201 6.967 -6.699 1.00 84.00 148 PRO A CA 1
ATOM 1172 C C . PRO A 1 148 ? 0.769 5.870 -7.157 1.00 84.00 148 PRO A C 1
ATOM 1174 O O . PRO A 1 148 ? 1.225 5.067 -6.344 1.00 84.00 148 PRO A O 1
ATOM 1177 N N . LEU A 1 149 ? 1.138 5.860 -8.444 1.00 86.75 149 LEU A N 1
ATOM 1178 C CA . LEU A 1 149 ? 2.074 4.876 -8.997 1.00 86.75 149 LEU A CA 1
ATOM 1179 C C . LEU A 1 149 ? 3.478 5.069 -8.407 1.00 86.75 149 LEU A C 1
ATOM 1181 O O . LEU A 1 149 ? 4.122 4.113 -7.980 1.00 86.75 149 LEU A O 1
ATOM 1185 N N . LEU A 1 150 ? 3.950 6.316 -8.335 1.00 87.75 150 LEU A N 1
ATOM 1186 C CA . LEU A 1 150 ? 5.244 6.652 -7.740 1.00 87.75 150 LEU A CA 1
ATOM 1187 C C . LEU A 1 150 ? 5.280 6.319 -6.243 1.00 87.75 150 LEU A C 1
ATOM 1189 O O . LEU A 1 150 ? 6.278 5.770 -5.771 1.00 87.75 150 LEU A O 1
ATOM 1193 N N . ALA A 1 151 ? 4.194 6.587 -5.514 1.00 87.19 151 ALA A N 1
ATOM 1194 C CA . ALA A 1 151 ? 4.040 6.205 -4.115 1.00 87.19 151 ALA A CA 1
ATOM 1195 C C . ALA A 1 151 ? 4.123 4.684 -3.933 1.00 87.19 151 ALA A C 1
ATOM 1197 O O . ALA A 1 151 ? 4.862 4.217 -3.065 1.00 87.19 151 ALA A O 1
ATOM 1198 N N . GLU A 1 152 ? 3.455 3.901 -4.785 1.00 87.19 152 GLU A N 1
ATOM 1199 C CA . GLU A 1 152 ? 3.558 2.439 -4.762 1.00 87.19 152 GLU A CA 1
ATOM 1200 C C . GLU A 1 152 ? 5.005 1.967 -4.993 1.00 87.19 152 GLU A C 1
ATOM 1202 O O . GLU A 1 152 ? 5.516 1.119 -4.256 1.00 87.19 152 GLU A O 1
ATOM 1207 N N . GLY A 1 153 ? 5.705 2.557 -5.966 1.00 87.06 153 GLY A N 1
ATOM 1208 C CA . GLY A 1 153 ? 7.121 2.276 -6.214 1.00 87.06 153 GLY A CA 1
ATOM 1209 C C . GLY A 1 153 ? 8.007 2.559 -4.997 1.00 87.06 153 GLY A C 1
ATOM 1210 O O . GLY A 1 153 ? 8.880 1.757 -4.664 1.00 87.06 153 GLY A O 1
ATOM 1211 N N . ILE A 1 154 ? 7.757 3.669 -4.297 1.00 87.62 154 ILE A N 1
ATOM 1212 C CA . ILE A 1 154 ? 8.460 4.040 -3.061 1.00 87.62 154 ILE A CA 1
ATOM 1213 C C . ILE A 1 154 ? 8.176 3.026 -1.937 1.00 87.62 154 ILE A C 1
ATOM 1215 O O . ILE A 1 154 ? 9.101 2.595 -1.248 1.00 87.62 154 ILE A O 1
ATOM 1219 N N . VAL A 1 155 ? 6.914 2.613 -1.773 1.00 83.88 155 VAL A N 1
ATOM 1220 C CA . VAL A 1 155 ? 6.444 1.651 -0.754 1.00 83.88 155 VAL A CA 1
ATOM 1221 C C . VAL A 1 155 ? 7.079 0.265 -0.895 1.00 83.88 155 VAL A C 1
ATOM 1223 O O . VAL A 1 155 ? 7.263 -0.450 0.096 1.00 83.88 155 VAL A O 1
ATOM 1226 N N . ARG A 1 156 ? 7.419 -0.151 -2.119 1.00 81.62 156 ARG A N 1
ATOM 1227 C CA . ARG A 1 156 ? 8.049 -1.456 -2.375 1.00 81.62 156 ARG A CA 1
ATOM 1228 C C . ARG A 1 156 ? 9.433 -1.599 -1.721 1.00 81.62 156 ARG A C 1
ATOM 1230 O O . ARG A 1 156 ? 9.893 -2.729 -1.578 1.00 81.62 156 ARG A O 1
ATOM 1237 N N . GLN A 1 157 ? 10.051 -0.506 -1.274 1.00 73.62 157 GLN A N 1
ATOM 1238 C CA . GLN A 1 157 ? 11.331 -0.491 -0.565 1.00 73.62 157 GLN A CA 1
ATOM 1239 C C . GLN A 1 157 ? 11.169 -0.394 0.963 1.00 73.62 157 GLN A C 1
ATOM 1241 O O . GLN A 1 157 ? 10.172 0.112 1.474 1.00 73.62 157 GLN A O 1
ATOM 1246 N N . SER A 1 158 ? 12.167 -0.872 1.713 1.00 70.88 158 SER A N 1
ATOM 1247 C CA . SER A 1 158 ? 12.177 -0.815 3.184 1.00 70.88 158 SER A CA 1
ATOM 1248 C C . SER A 1 158 ? 12.420 0.617 3.681 1.00 70.88 158 SER A C 1
ATOM 1250 O O . SER A 1 158 ? 13.562 1.034 3.869 1.00 70.88 158 SER A O 1
ATOM 1252 N N . LEU A 1 159 ? 11.347 1.387 3.878 1.00 78.81 159 LEU A N 1
ATOM 1253 C CA . LEU A 1 159 ? 11.404 2.732 4.457 1.00 78.81 159 LEU A CA 1
ATOM 1254 C C . LEU A 1 159 ? 11.367 2.708 5.988 1.00 78.81 159 LEU A C 1
ATOM 1256 O O . LEU A 1 159 ? 10.686 1.884 6.594 1.00 78.81 159 LEU A O 1
ATOM 1260 N N . THR A 1 160 ? 12.042 3.673 6.615 1.00 84.25 160 THR A N 1
ATOM 1261 C CA . THR A 1 160 ? 11.853 3.959 8.041 1.00 84.25 160 THR A CA 1
ATOM 1262 C C . THR A 1 160 ? 10.531 4.687 8.270 1.00 84.25 160 THR A C 1
ATOM 1264 O O . THR A 1 160 ? 10.049 5.416 7.400 1.00 84.25 160 THR A O 1
ATOM 1267 N N . PHE A 1 161 ? 9.968 4.552 9.470 1.00 84.12 161 PHE A N 1
ATOM 1268 C CA . PHE A 1 161 ? 8.710 5.206 9.825 1.00 84.12 161 PHE A CA 1
ATOM 1269 C C . PHE A 1 161 ? 8.760 6.733 9.697 1.00 84.12 161 PHE A C 1
ATOM 1271 O O . PHE A 1 161 ? 7.897 7.317 9.053 1.00 84.12 161 PHE A O 1
ATOM 1278 N N . SER A 1 162 ? 9.820 7.369 10.207 1.00 85.38 162 SER A N 1
ATOM 1279 C CA . SER A 1 162 ? 10.026 8.818 10.067 1.00 85.38 162 SER A CA 1
ATOM 1280 C C . SER A 1 162 ? 10.003 9.261 8.600 1.00 85.38 162 SER A C 1
ATOM 1282 O O . SER A 1 162 ? 9.393 10.277 8.273 1.00 85.38 162 SER A O 1
ATOM 1284 N N . LYS A 1 163 ? 10.584 8.467 7.687 1.00 86.44 163 LYS A N 1
ATOM 1285 C CA . LYS A 1 163 ? 10.533 8.787 6.260 1.00 86.44 163 LYS A CA 1
ATOM 1286 C C . LYS A 1 163 ? 9.120 8.660 5.699 1.00 86.44 163 LYS A C 1
ATOM 1288 O O . LYS A 1 163 ? 8.731 9.481 4.875 1.00 86.44 163 LYS A O 1
ATOM 1293 N N . ILE A 1 164 ? 8.356 7.662 6.138 1.00 86.44 164 ILE A N 1
ATOM 1294 C CA . ILE A 1 164 ? 6.953 7.497 5.744 1.00 86.44 164 ILE A CA 1
ATOM 1295 C C . ILE A 1 164 ? 6.105 8.671 6.255 1.00 86.44 164 ILE A C 1
ATOM 1297 O O . ILE A 1 164 ? 5.332 9.225 5.479 1.00 86.44 164 ILE A O 1
ATOM 1301 N N . GLN A 1 165 ? 6.297 9.114 7.502 1.00 87.06 165 GLN A N 1
ATOM 1302 C CA . GLN A 1 165 ? 5.611 10.292 8.049 1.00 87.06 165 GLN A CA 1
ATOM 1303 C C . GLN A 1 165 ? 5.902 11.555 7.229 1.00 87.06 165 GLN A C 1
ATOM 1305 O O . GLN A 1 165 ? 4.980 12.299 6.891 1.00 87.06 165 GLN A O 1
ATOM 1310 N N . ASP A 1 166 ? 7.166 11.787 6.868 1.00 89.06 166 ASP A N 1
ATOM 1311 C CA . ASP A 1 166 ? 7.546 12.920 6.021 1.00 89.06 166 ASP A CA 1
ATOM 1312 C C . ASP A 1 166 ? 6.874 12.855 4.647 1.00 89.06 166 ASP A C 1
ATOM 1314 O O . ASP A 1 166 ? 6.400 13.875 4.145 1.00 89.06 166 ASP A O 1
ATOM 1318 N N . LEU A 1 167 ? 6.818 11.662 4.044 1.00 88.69 167 LEU A N 1
ATOM 1319 C CA . LEU A 1 167 ? 6.160 11.446 2.757 1.00 88.69 167 LEU A CA 1
ATOM 1320 C C . LEU A 1 167 ? 4.651 11.689 2.845 1.00 88.69 167 LEU A C 1
ATOM 1322 O O . LEU A 1 167 ? 4.094 12.349 1.971 1.00 88.69 167 LEU A O 1
ATOM 1326 N N . MET A 1 168 ? 4.001 11.225 3.913 1.00 88.38 168 MET A N 1
ATOM 1327 C CA . MET A 1 168 ? 2.583 11.477 4.165 1.00 88.38 168 MET A CA 1
ATOM 1328 C C . MET A 1 168 ? 2.284 12.971 4.305 1.00 88.38 168 MET A C 1
ATOM 1330 O O . MET A 1 168 ? 1.407 13.472 3.614 1.00 88.38 168 MET A O 1
ATOM 1334 N N . ARG A 1 169 ? 3.050 13.705 5.127 1.00 88.50 169 ARG A N 1
ATOM 1335 C CA . ARG A 1 169 ? 2.859 15.159 5.322 1.00 88.50 169 ARG A CA 1
ATOM 1336 C C . ARG A 1 169 ? 3.006 15.964 4.032 1.00 88.50 169 ARG A C 1
ATOM 1338 O O . ARG A 1 169 ? 2.434 17.040 3.907 1.00 88.50 169 ARG A O 1
ATOM 1345 N N . GLN A 1 170 ? 3.820 15.472 3.103 1.00 85.31 170 GLN A N 1
ATOM 1346 C CA . GLN A 1 170 ? 4.081 16.128 1.824 1.00 85.31 170 GLN A CA 1
ATOM 1347 C C . GLN A 1 170 ? 3.158 15.633 0.697 1.00 85.31 170 GLN A C 1
ATOM 1349 O O . GLN A 1 170 ? 3.161 16.220 -0.388 1.00 85.31 170 GLN A O 1
ATOM 1354 N N . SER A 1 171 ? 2.384 14.566 0.927 1.00 84.00 171 SER A N 1
ATOM 1355 C CA . SER A 1 171 ? 1.444 14.021 -0.054 1.00 84.00 171 SER A CA 1
ATOM 1356 C C . SER A 1 171 ? 0.284 14.993 -0.252 1.00 84.00 171 SER A C 1
ATOM 1358 O O . SER A 1 171 ? -0.307 15.477 0.710 1.00 84.00 171 SER A O 1
ATOM 1360 N N . ARG A 1 172 ? -0.029 15.306 -1.512 1.00 73.12 172 ARG A N 1
ATOM 1361 C CA . ARG A 1 172 ? -1.123 16.229 -1.866 1.00 73.12 172 ARG A CA 1
ATOM 1362 C C . ARG A 1 172 ? -2.432 15.504 -2.159 1.00 73.12 172 ARG A C 1
ATOM 1364 O O . ARG A 1 172 ? -3.489 16.125 -2.110 1.00 73.12 172 ARG A O 1
ATOM 1371 N N . ASP A 1 173 ? -2.360 14.216 -2.477 1.00 80.44 173 ASP A N 1
ATOM 1372 C CA . ASP A 1 173 ? -3.505 13.356 -2.731 1.00 80.44 173 ASP A CA 1
ATOM 1373 C C . ASP A 1 173 ? -3.695 12.334 -1.600 1.00 80.44 173 ASP A C 1
ATOM 1375 O O . ASP A 1 173 ? -2.745 11.747 -1.073 1.00 80.44 173 ASP A O 1
ATOM 1379 N N . HIS A 1 174 ? -4.959 12.110 -1.239 1.00 78.50 174 HIS A N 1
ATOM 1380 C CA . HIS A 1 174 ? -5.333 11.212 -0.148 1.00 78.50 174 HIS A CA 1
ATOM 1381 C C . HIS A 1 174 ? -5.024 9.742 -0.476 1.00 78.50 174 HIS A C 1
ATOM 1383 O O . HIS A 1 174 ? -4.723 8.969 0.430 1.00 78.50 174 HIS A O 1
ATOM 1389 N N . ALA A 1 175 ? -5.022 9.360 -1.760 1.00 81.12 175 ALA A N 1
ATOM 1390 C CA . ALA A 1 175 ? -4.733 7.995 -2.199 1.00 81.12 175 ALA A CA 1
ATOM 1391 C C . ALA A 1 175 ? -3.277 7.585 -1.907 1.00 81.12 175 ALA A C 1
ATOM 1393 O O . ALA A 1 175 ? -3.034 6.527 -1.322 1.00 81.12 175 ALA A O 1
ATOM 1394 N N . SER A 1 176 ? -2.307 8.438 -2.244 1.00 83.94 176 SER A N 1
ATOM 1395 C CA . SER A 1 176 ? -0.888 8.229 -1.930 1.00 83.94 176 SER A CA 1
ATOM 1396 C C . SER A 1 176 ? -0.634 8.291 -0.426 1.00 83.94 176 SER A C 1
ATOM 1398 O O . SER A 1 176 ? 0.088 7.450 0.113 1.00 83.94 176 SER A O 1
ATOM 1400 N N . MET A 1 177 ? -1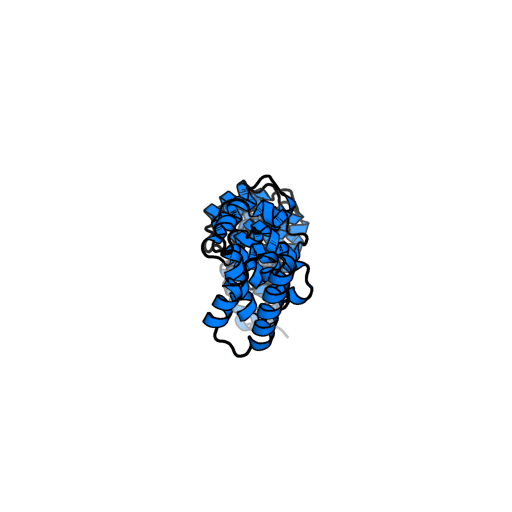.282 9.228 0.278 1.00 85.94 177 MET A N 1
ATOM 1401 C CA . MET A 1 177 ? -1.209 9.311 1.740 1.00 85.94 177 MET A CA 1
ATOM 1402 C C . MET A 1 177 ? -1.695 8.015 2.402 1.00 85.94 177 MET A C 1
ATOM 1404 O O . MET A 1 177 ? -1.024 7.486 3.288 1.00 85.94 177 MET A O 1
ATOM 1408 N N . LEU A 1 178 ? -2.815 7.461 1.934 1.00 86.25 178 LEU A N 1
ATOM 1409 C CA . LEU A 1 178 ? -3.362 6.195 2.412 1.00 86.25 178 LEU A CA 1
ATOM 1410 C C . LEU A 1 178 ? -2.438 5.013 2.094 1.00 86.25 178 LEU A C 1
ATOM 1412 O O . LEU A 1 178 ? -2.223 4.161 2.953 1.00 86.25 178 LEU A O 1
ATOM 1416 N N . LEU A 1 179 ? -1.839 4.958 0.902 1.00 85.75 179 LEU A N 1
ATOM 1417 C CA . LEU A 1 179 ? -0.838 3.941 0.549 1.00 85.75 179 LEU A CA 1
ATOM 1418 C C . LEU A 1 179 ? 0.355 3.950 1.518 1.00 85.75 179 LEU A C 1
ATOM 1420 O O . LEU A 1 179 ? 0.755 2.894 2.024 1.00 85.75 179 LEU A O 1
ATOM 1424 N N . PHE A 1 180 ? 0.897 5.130 1.826 1.00 87.56 180 PHE A N 1
ATOM 1425 C CA . PHE A 1 180 ? 1.983 5.282 2.794 1.00 87.56 180 PHE A CA 1
ATOM 1426 C C . PHE A 1 180 ? 1.554 4.910 4.217 1.00 87.56 180 PHE A C 1
ATOM 1428 O O . PHE A 1 180 ? 2.264 4.160 4.886 1.00 87.56 180 PHE A O 1
ATOM 1435 N N . ALA A 1 181 ? 0.371 5.344 4.647 1.00 85.69 181 ALA A N 1
ATOM 1436 C CA . ALA A 1 181 ? -0.206 5.013 5.947 1.00 85.69 181 ALA A CA 1
ATOM 1437 C C . ALA A 1 181 ? -0.364 3.496 6.145 1.00 85.69 181 ALA A C 1
ATOM 1439 O O . ALA A 1 181 ? 0.130 2.930 7.123 1.00 85.69 181 ALA A O 1
ATOM 1440 N N . LYS A 1 182 ? -0.982 2.812 5.173 1.00 85.50 182 LYS A N 1
ATOM 1441 C CA . LYS A 1 182 ? -1.138 1.348 5.168 1.00 85.50 182 LYS A CA 1
ATOM 1442 C C . LYS A 1 182 ? 0.217 0.641 5.216 1.00 85.50 182 LYS A C 1
ATOM 1444 O O . LYS A 1 182 ? 0.365 -0.384 5.877 1.00 85.50 182 LYS A O 1
ATOM 1449 N N . THR A 1 183 ? 1.214 1.190 4.524 1.00 81.25 183 THR A N 1
ATOM 1450 C CA . THR A 1 183 ? 2.577 0.647 4.507 1.00 81.25 183 THR A CA 1
ATOM 1451 C C . THR A 1 183 ? 3.258 0.779 5.855 1.00 81.25 183 THR A C 1
ATOM 1453 O O . THR A 1 183 ? 3.825 -0.211 6.317 1.00 81.25 183 THR A O 1
ATOM 1456 N N . ALA A 1 184 ? 3.183 1.957 6.486 1.00 80.69 184 ALA A N 1
ATOM 1457 C CA . ALA A 1 184 ? 3.682 2.155 7.840 1.00 80.69 184 ALA A CA 1
ATOM 1458 C C . ALA A 1 184 ? 3.099 1.074 8.747 1.00 80.69 184 ALA A C 1
ATOM 1460 O O . ALA A 1 184 ? 3.846 0.232 9.239 1.00 80.69 184 ALA A O 1
ATOM 1461 N N . ALA A 1 185 ? 1.772 1.020 8.850 1.00 75.62 185 ALA A N 1
ATOM 1462 C CA . ALA A 1 185 ? 1.101 0.146 9.800 1.00 75.62 185 ALA A CA 1
ATOM 1463 C C . ALA A 1 185 ? 1.330 -1.360 9.562 1.00 75.62 185 ALA A C 1
ATOM 1465 O O . ALA A 1 185 ? 1.327 -2.139 10.512 1.00 75.62 185 ALA A O 1
ATOM 1466 N N . ARG A 1 186 ? 1.565 -1.786 8.311 1.00 73.12 186 ARG A N 1
ATOM 1467 C CA . ARG A 1 186 ? 1.809 -3.200 7.971 1.00 73.12 186 ARG A CA 1
ATOM 1468 C C . ARG A 1 186 ? 3.270 -3.635 8.056 1.00 73.12 186 ARG A C 1
ATOM 1470 O O . ARG A 1 186 ? 3.531 -4.809 8.301 1.00 73.12 186 ARG A O 1
ATOM 1477 N N . ARG A 1 187 ? 4.222 -2.750 7.742 1.00 68.50 187 ARG A N 1
ATOM 1478 C CA . ARG A 1 187 ? 5.624 -3.141 7.486 1.00 68.50 187 ARG A CA 1
ATOM 1479 C C . ARG A 1 187 ? 6.618 -2.635 8.517 1.00 68.50 187 ARG A C 1
ATOM 1481 O O . ARG A 1 187 ? 7.698 -3.211 8.625 1.00 68.50 187 ARG A O 1
ATOM 1488 N N . VAL A 1 188 ? 6.290 -1.585 9.264 1.00 66.94 188 VAL A N 1
ATOM 1489 C CA . VAL A 1 188 ? 7.173 -1.089 10.319 1.00 66.94 188 VAL A CA 1
ATOM 1490 C C . VAL A 1 188 ? 6.854 -1.856 11.602 1.00 66.94 188 VAL A C 1
ATOM 1492 O O . VAL A 1 188 ? 5.779 -1.722 12.180 1.00 66.94 188 VAL A O 1
ATOM 1495 N N . GLN A 1 189 ? 7.794 -2.689 12.045 1.00 61.44 189 GLN A N 1
ATOM 1496 C CA . GLN A 1 189 ? 7.691 -3.357 13.341 1.00 61.44 189 GLN A CA 1
ATOM 1497 C C . GLN A 1 189 ? 7.809 -2.333 14.475 1.00 61.44 189 GLN A C 1
ATOM 1499 O O . GLN A 1 189 ? 8.700 -1.487 14.446 1.00 61.44 189 GLN A O 1
ATOM 1504 N N . GLY A 1 190 ? 6.939 -2.446 15.483 1.00 63.91 190 GLY A N 1
ATOM 1505 C CA . GLY A 1 190 ? 7.017 -1.633 16.699 1.00 63.91 190 GLY A CA 1
ATOM 1506 C C . GLY A 1 190 ? 6.577 -0.178 16.534 1.00 63.91 190 GLY A C 1
ATOM 1507 O O . GLY A 1 190 ? 7.103 0.675 17.241 1.00 63.91 190 GLY A O 1
ATOM 1508 N N . ILE A 1 191 ? 5.651 0.118 15.612 1.00 71.38 191 ILE A N 1
ATOM 1509 C CA . ILE A 1 191 ? 4.976 1.425 15.627 1.00 71.38 191 ILE A CA 1
ATOM 1510 C C . ILE A 1 191 ? 4.164 1.543 16.919 1.00 71.38 191 ILE A C 1
ATOM 1512 O O . ILE A 1 191 ? 3.436 0.617 17.277 1.00 71.38 191 ILE A O 1
ATOM 1516 N N . ASP A 1 192 ? 4.296 2.680 17.598 1.00 76.56 192 ASP A N 1
ATOM 1517 C CA . ASP A 1 192 ? 3.535 2.993 18.803 1.00 76.56 192 ASP A CA 1
ATOM 1518 C C . ASP A 1 192 ? 2.063 3.315 18.473 1.00 76.56 192 ASP A C 1
ATOM 1520 O O . ASP A 1 192 ? 1.724 3.793 17.387 1.00 76.56 192 ASP A O 1
ATOM 1524 N N . VAL A 1 193 ? 1.169 3.095 19.435 1.00 74.38 193 VAL A N 1
ATOM 1525 C CA . VAL A 1 193 ? -0.246 3.472 19.356 1.00 74.38 193 VAL A CA 1
ATOM 1526 C C . VAL A 1 193 ? -0.389 4.958 19.027 1.00 74.38 193 VAL A C 1
ATOM 1528 O O . VAL A 1 193 ? -1.211 5.312 18.187 1.00 74.38 193 VAL A O 1
ATOM 1531 N N . ASP A 1 194 ? 0.428 5.828 19.622 1.00 79.62 194 ASP A N 1
ATOM 1532 C CA . ASP A 1 194 ? 0.348 7.276 19.392 1.00 79.62 194 ASP A CA 1
ATOM 1533 C C . ASP A 1 194 ? 0.739 7.679 17.960 1.00 79.62 194 ASP A C 1
ATOM 1535 O O . ASP A 1 194 ? 0.135 8.578 17.369 1.00 79.62 194 ASP A O 1
ATOM 1539 N N . ASP A 1 195 ? 1.680 6.961 17.352 1.00 80.81 195 ASP A N 1
ATOM 1540 C CA . ASP A 1 195 ? 2.065 7.149 15.955 1.00 80.81 195 ASP A CA 1
ATOM 1541 C C . ASP A 1 195 ? 0.949 6.712 14.993 1.00 80.81 195 ASP A C 1
ATOM 1543 O O . ASP A 1 195 ? 0.687 7.372 13.981 1.00 80.81 195 ASP A O 1
ATOM 1547 N N . LEU A 1 196 ? 0.243 5.627 15.318 1.00 75.38 196 LEU A N 1
ATOM 1548 C CA . LEU A 1 196 ? -0.906 5.154 14.544 1.00 75.38 196 LEU A CA 1
ATOM 1549 C C . LEU A 1 196 ? -2.139 6.035 14.731 1.00 75.38 196 LEU A C 1
ATOM 1551 O O . LEU A 1 196 ? -2.847 6.280 13.756 1.00 75.38 196 LEU A O 1
ATOM 1555 N N . ARG A 1 197 ? -2.354 6.583 15.930 1.00 78.62 197 ARG A N 1
ATOM 1556 C CA . ARG A 1 197 ? -3.356 7.627 16.185 1.00 78.62 197 ARG A CA 1
ATOM 1557 C C . ARG A 1 197 ? -3.077 8.877 15.378 1.00 78.62 197 ARG A C 1
ATOM 1559 O O . ARG A 1 197 ? -3.991 9.439 14.777 1.00 78.62 197 ARG A O 1
ATOM 1566 N N . TRP A 1 198 ? -1.814 9.299 15.315 1.00 85.44 198 TRP A N 1
ATOM 1567 C CA . TRP A 1 198 ? -1.426 10.415 14.466 1.00 85.44 198 TRP A CA 1
ATOM 1568 C C . TRP A 1 198 ? -1.759 10.125 12.997 1.00 85.44 198 TRP A C 1
ATOM 1570 O O . TRP A 1 198 ? -2.393 10.964 12.355 1.00 85.44 198 TRP A O 1
ATOM 1580 N N . ILE A 1 199 ? -1.422 8.937 12.477 1.00 84.56 199 ILE A N 1
ATOM 1581 C CA . ILE A 1 199 ? -1.783 8.543 11.106 1.00 84.56 199 ILE A CA 1
ATOM 1582 C C . ILE A 1 199 ? -3.306 8.544 10.915 1.00 84.56 199 ILE A C 1
ATOM 1584 O O . ILE A 1 199 ? -3.795 9.123 9.949 1.00 84.56 199 ILE A O 1
ATOM 1588 N N . PHE A 1 200 ? -4.055 7.935 11.835 1.00 84.38 200 PHE A N 1
ATOM 1589 C CA . PHE A 1 200 ? -5.513 7.859 11.773 1.00 84.38 200 PHE A CA 1
ATOM 1590 C C . PHE A 1 200 ? -6.157 9.248 11.765 1.00 84.38 200 PHE A C 1
ATOM 1592 O O . PHE A 1 200 ? -7.043 9.515 10.957 1.00 84.38 200 PHE A O 1
ATOM 1599 N N . SER A 1 201 ? -5.639 10.175 12.576 1.00 84.75 201 SER A N 1
ATOM 1600 C CA . SER A 1 201 ? -6.113 11.561 12.613 1.00 84.75 201 SER A CA 1
ATOM 1601 C C . SER A 1 201 ? -5.985 12.294 11.270 1.00 84.75 201 SER A C 1
ATOM 1603 O O . SER A 1 201 ? -6.714 13.258 11.051 1.00 84.75 201 SER A O 1
ATOM 1605 N N . GLN A 1 202 ? -5.116 11.836 10.354 1.00 84.62 202 GLN A N 1
ATOM 1606 C CA . GLN A 1 202 ? -5.004 12.404 9.001 1.00 84.62 202 GLN A CA 1
ATOM 1607 C C . GLN A 1 202 ? -6.196 12.049 8.099 1.00 84.62 202 GLN A C 1
ATOM 1609 O O . GLN A 1 202 ? -6.410 12.714 7.090 1.00 84.62 202 GLN A O 1
ATOM 1614 N N . PHE A 1 203 ? -6.960 11.010 8.446 1.00 82.94 203 PHE A N 1
ATOM 1615 C CA . PHE A 1 203 ? -8.141 10.556 7.704 1.00 82.94 203 PHE A CA 1
ATOM 1616 C C . PHE A 1 203 ? -9.456 10.896 8.415 1.00 82.94 203 PHE A C 1
ATOM 1618 O O . PHE A 1 203 ? -10.523 10.614 7.873 1.00 82.94 203 PHE A O 1
ATOM 1625 N N . LYS A 1 204 ? -9.389 11.505 9.610 1.00 76.56 204 LYS A N 1
ATOM 1626 C CA . LYS A 1 204 ? -10.562 11.762 10.444 1.00 76.56 204 LYS A CA 1
ATOM 1627 C C . LYS A 1 204 ? -11.606 12.600 9.699 1.00 76.56 204 LYS A C 1
ATOM 1629 O O . LYS A 1 204 ? -11.301 13.693 9.224 1.00 76.56 204 LYS A O 1
ATOM 1634 N N . GLY A 1 205 ? -12.843 12.111 9.653 1.00 74.31 205 GLY A N 1
ATOM 1635 C CA . GLY A 1 205 ? -13.965 12.758 8.970 1.00 74.31 205 GLY A CA 1
ATOM 1636 C C . GLY A 1 205 ? -14.248 12.232 7.558 1.00 74.31 205 GLY A C 1
ATOM 1637 O O . GLY A 1 205 ? -15.224 12.670 6.951 1.00 74.31 205 GLY A O 1
ATOM 1638 N N . ASP A 1 206 ? -13.454 11.282 7.051 1.00 83.62 206 ASP A N 1
ATOM 1639 C CA . ASP A 1 206 ? -13.713 10.566 5.798 1.00 83.62 206 ASP A CA 1
ATOM 1640 C C . ASP A 1 206 ? -13.988 9.076 6.078 1.00 83.62 206 ASP A C 1
ATOM 1642 O O . ASP A 1 206 ? -13.048 8.309 6.316 1.00 83.62 206 ASP A O 1
ATOM 1646 N N . PRO A 1 207 ? -15.260 8.631 6.026 1.00 81.75 207 PRO A N 1
ATOM 1647 C CA . PRO A 1 207 ? -15.608 7.270 6.407 1.00 81.75 207 PRO A CA 1
ATOM 1648 C C . PRO A 1 207 ? -14.905 6.190 5.578 1.00 81.75 207 PRO A C 1
ATOM 1650 O O . PRO A 1 207 ? -14.555 5.130 6.096 1.00 81.75 207 PRO A O 1
ATOM 1653 N N . GLN A 1 208 ? -14.699 6.442 4.283 1.00 83.62 208 GLN A N 1
ATOM 1654 C CA . GLN A 1 208 ? -14.111 5.453 3.386 1.00 83.62 208 GLN A CA 1
ATOM 1655 C C . GLN A 1 208 ? -12.617 5.295 3.675 1.00 83.62 208 GLN A C 1
ATOM 1657 O O . GLN A 1 208 ? -12.121 4.173 3.781 1.00 83.62 208 GLN A O 1
ATOM 1662 N N . HIS A 1 209 ? -11.902 6.407 3.856 1.00 84.44 209 HIS A N 1
ATOM 1663 C CA . HIS A 1 209 ? -10.471 6.369 4.152 1.00 84.44 209 HIS A CA 1
ATOM 1664 C C . HIS A 1 209 ? -10.166 5.892 5.577 1.00 84.44 209 HIS A C 1
ATOM 1666 O O . HIS A 1 209 ? -9.210 5.132 5.755 1.00 84.44 209 HIS A O 1
ATOM 1672 N N . GLU A 1 210 ? -10.980 6.264 6.573 1.00 84.00 210 GLU A N 1
ATOM 1673 C CA . GLU A 1 210 ? -10.883 5.710 7.930 1.00 84.00 210 GLU A CA 1
ATOM 1674 C C . GLU A 1 210 ? -11.044 4.186 7.910 1.00 84.00 210 GLU A C 1
ATOM 1676 O O . GLU A 1 210 ? -10.191 3.468 8.440 1.00 84.00 210 GLU A O 1
ATOM 1681 N N . PHE A 1 211 ? -12.087 3.682 7.239 1.00 83.88 211 PHE A N 1
ATOM 1682 C CA . PHE A 1 211 ? -12.322 2.247 7.098 1.00 83.88 211 PHE A CA 1
ATOM 1683 C C . PHE A 1 211 ? -11.165 1.553 6.379 1.00 83.88 211 PHE A C 1
ATOM 1685 O O . PHE A 1 211 ? -10.666 0.529 6.846 1.00 83.88 211 PHE A O 1
ATOM 1692 N N . ASP A 1 212 ? -10.703 2.113 5.261 1.00 81.88 212 ASP A N 1
ATOM 1693 C CA . ASP A 1 212 ? -9.616 1.538 4.478 1.00 81.88 212 ASP A CA 1
ATOM 1694 C C . ASP A 1 212 ? -8.296 1.484 5.251 1.00 81.88 212 ASP A C 1
ATOM 1696 O O . ASP A 1 212 ? -7.541 0.517 5.095 1.00 81.88 212 ASP A O 1
ATOM 1700 N N . PHE A 1 213 ? -8.000 2.500 6.066 1.00 82.44 213 PHE A N 1
ATOM 1701 C CA . PHE A 1 213 ? -6.825 2.506 6.928 1.00 82.44 213 PHE A CA 1
ATOM 1702 C C . PHE A 1 213 ? -6.961 1.474 8.046 1.00 82.44 213 PHE A C 1
ATOM 1704 O O . PHE A 1 213 ? -6.112 0.592 8.131 1.00 82.44 213 PHE A O 1
ATOM 1711 N N . ILE A 1 214 ? -8.046 1.510 8.831 1.00 78.69 214 ILE A N 1
ATOM 1712 C CA . ILE A 1 214 ? -8.315 0.554 9.919 1.00 78.69 214 ILE A CA 1
ATOM 1713 C C . ILE A 1 214 ? -8.229 -0.890 9.401 1.00 78.69 214 ILE A C 1
ATOM 1715 O O . ILE A 1 214 ? -7.539 -1.735 9.977 1.00 78.69 214 ILE A O 1
ATOM 1719 N N . ASN A 1 215 ? -8.850 -1.160 8.253 1.00 76.44 215 ASN A N 1
ATOM 1720 C CA . ASN A 1 215 ? -8.836 -2.470 7.617 1.00 76.44 215 ASN A CA 1
ATOM 1721 C C . ASN A 1 215 ? -7.431 -2.938 7.197 1.00 76.44 215 ASN A C 1
ATOM 1723 O O . ASN A 1 215 ? -7.173 -4.134 7.118 1.00 76.44 215 ASN A O 1
ATOM 1727 N N . ALA A 1 216 ? -6.497 -2.033 6.913 1.00 73.69 216 ALA A N 1
ATOM 1728 C CA . ALA A 1 216 ? -5.137 -2.439 6.576 1.00 73.69 216 ALA A CA 1
ATOM 1729 C C . ALA A 1 216 ? -4.320 -2.892 7.796 1.00 73.69 216 ALA A C 1
ATOM 1731 O O . ALA A 1 216 ? -3.327 -3.599 7.620 1.00 73.69 216 ALA A O 1
ATOM 1732 N N . ILE A 1 217 ? -4.722 -2.491 9.003 1.00 72.44 217 ILE A N 1
ATOM 1733 C CA . ILE A 1 217 ? -4.007 -2.727 10.272 1.00 72.44 217 ILE A CA 1
ATOM 1734 C C . ILE A 1 217 ? -4.491 -4.007 10.946 1.00 72.44 217 ILE A C 1
ATOM 1736 O O . ILE A 1 217 ? -3.701 -4.699 11.588 1.00 72.44 217 ILE A O 1
ATOM 1740 N N . VAL A 1 218 ? -5.770 -4.335 10.734 1.00 68.81 218 VAL A N 1
ATOM 1741 C CA . VAL A 1 218 ? -6.439 -5.593 11.100 1.00 68.81 218 VAL A CA 1
ATOM 1742 C C . VAL A 1 218 ? -5.537 -6.817 10.919 1.00 68.81 218 VAL A C 1
ATOM 1744 O O . VAL A 1 218 ? -5.409 -7.628 11.830 1.00 68.81 218 VAL A O 1
ATOM 1747 N N . ASP A 1 219 ? -4.866 -6.924 9.770 1.00 58.19 219 ASP A N 1
ATOM 1748 C CA . ASP A 1 219 ? -4.077 -8.108 9.410 1.00 58.19 219 ASP A CA 1
ATOM 1749 C C . ASP A 1 219 ? -2.753 -8.242 10.188 1.00 58.19 219 ASP A C 1
ATOM 1751 O O . ASP A 1 219 ? -2.088 -9.273 10.090 1.00 58.19 219 ASP A O 1
ATOM 1755 N N . VAL A 1 220 ? -2.319 -7.199 10.907 1.00 59.19 220 VAL A N 1
ATOM 1756 C CA . VAL A 1 220 ? -0.937 -7.097 11.409 1.00 59.19 220 VAL A CA 1
ATOM 1757 C C . VAL A 1 220 ? -0.853 -6.741 12.896 1.00 59.19 220 VAL A C 1
ATOM 1759 O O . VAL A 1 220 ? 0.067 -7.211 13.564 1.00 59.19 220 VAL A O 1
ATOM 1762 N N . GLN A 1 221 ? -1.777 -5.940 13.444 1.00 64.31 221 GLN A N 1
ATOM 1763 C CA . GLN A 1 221 ? -1.675 -5.417 14.818 1.00 64.31 221 GLN A CA 1
ATOM 1764 C C . GLN A 1 221 ? -3.036 -5.395 15.535 1.00 64.31 221 GLN A C 1
ATOM 1766 O O . GLN A 1 221 ? -3.704 -4.366 15.629 1.00 64.31 221 GLN A O 1
ATOM 1771 N N . SER A 1 222 ? -3.443 -6.552 16.062 1.00 61.81 222 SER A N 1
ATOM 1772 C CA . SER A 1 222 ? -4.809 -6.810 16.535 1.00 61.81 222 SER A CA 1
ATOM 1773 C C . SER A 1 222 ? -5.249 -5.984 17.755 1.00 61.81 222 SER A C 1
ATOM 1775 O O . SER A 1 222 ? -6.406 -5.585 17.822 1.00 61.81 222 SER A O 1
ATOM 1777 N N . ASP A 1 223 ? -4.349 -5.680 18.695 1.00 62.31 223 ASP A N 1
ATOM 1778 C CA . ASP A 1 223 ? -4.671 -4.820 19.848 1.00 62.31 223 ASP A CA 1
ATOM 1779 C C . ASP A 1 223 ? -4.757 -3.339 19.441 1.00 62.31 223 ASP A C 1
ATOM 1781 O O . ASP A 1 223 ? -5.602 -2.590 19.925 1.00 62.31 223 ASP A O 1
ATOM 1785 N N . ILE A 1 224 ? -3.930 -2.911 18.487 1.00 64.56 224 ILE A N 1
ATOM 1786 C CA . ILE A 1 224 ? -3.891 -1.515 18.035 1.00 64.56 224 ILE A CA 1
ATOM 1787 C C . ILE A 1 224 ? -5.071 -1.195 17.113 1.00 64.56 224 ILE A C 1
ATOM 1789 O O . ILE A 1 224 ? -5.625 -0.097 17.153 1.00 64.56 224 ILE A O 1
ATOM 1793 N N . PHE A 1 225 ? -5.532 -2.185 16.354 1.00 68.75 225 PHE A N 1
ATOM 1794 C CA . PHE A 1 225 ? -6.794 -2.115 15.632 1.00 68.75 225 PHE A CA 1
ATOM 1795 C C . PHE A 1 225 ? -7.970 -1.711 16.543 1.00 68.75 225 PHE A C 1
ATOM 1797 O O . PHE A 1 225 ? -8.776 -0.873 16.143 1.00 68.75 225 PHE A O 1
ATOM 1804 N N . PHE A 1 226 ? -8.048 -2.224 17.777 1.00 69.19 226 PHE A N 1
ATOM 1805 C CA . PHE A 1 226 ? -9.126 -1.857 18.702 1.00 69.19 226 PHE A CA 1
ATOM 1806 C C . PHE A 1 226 ? -9.016 -0.428 19.225 1.00 69.19 226 PHE A C 1
ATOM 1808 O O . PHE A 1 226 ? -10.044 0.235 19.337 1.00 69.19 226 PHE A O 1
ATOM 1815 N N . HIS A 1 227 ? -7.804 0.079 19.483 1.00 69.69 227 HIS A N 1
ATOM 1816 C CA . HIS A 1 227 ? -7.620 1.498 19.812 1.00 69.69 227 HIS A CA 1
ATOM 1817 C C . HIS A 1 227 ? -8.251 2.390 18.735 1.00 69.69 227 HIS A C 1
ATOM 1819 O O . HIS A 1 227 ? -9.031 3.281 19.052 1.00 69.69 227 HIS A O 1
ATOM 1825 N N . LEU A 1 228 ? -7.964 2.107 17.464 1.00 70.50 228 LEU A N 1
ATOM 1826 C CA . LEU A 1 228 ? -8.450 2.916 16.347 1.00 70.50 228 LEU A CA 1
ATOM 1827 C C . LEU A 1 228 ? -9.944 2.706 16.066 1.00 70.50 228 LEU A C 1
ATOM 1829 O O . LEU A 1 228 ? -10.646 3.655 15.726 1.00 70.50 228 LEU A O 1
ATOM 1833 N N . LEU A 1 229 ? -10.455 1.488 16.267 1.00 72.00 229 LEU A N 1
ATOM 1834 C CA . LEU A 1 229 ? -11.884 1.187 16.165 1.00 72.00 229 LEU A CA 1
ATOM 1835 C C . LEU A 1 229 ? -12.720 1.974 17.183 1.00 72.00 229 LEU A C 1
ATOM 1837 O O . LEU A 1 229 ? -13.822 2.416 16.870 1.00 72.00 229 LEU A O 1
ATOM 1841 N N . MET A 1 230 ? -12.202 2.151 18.398 1.00 70.12 230 MET A N 1
ATOM 1842 C CA . MET A 1 230 ? -12.878 2.923 19.441 1.00 70.12 230 MET A CA 1
ATOM 1843 C C . MET A 1 230 ? -12.833 4.435 19.194 1.00 70.12 230 MET A C 1
ATOM 1845 O O . MET A 1 230 ? -13.630 5.172 19.769 1.00 70.12 230 MET A O 1
ATOM 1849 N N . GLU A 1 231 ? -11.913 4.896 18.347 1.00 73.19 231 GLU A N 1
ATOM 1850 C CA . GLU A 1 231 ? -11.690 6.314 18.063 1.00 73.19 231 GLU A CA 1
ATOM 1851 C C . GLU A 1 231 ? -12.386 6.802 16.781 1.00 73.19 231 GLU A C 1
ATOM 1853 O O . GLU A 1 231 ? -12.514 8.016 16.599 1.00 73.19 231 GLU A O 1
ATOM 1858 N N . THR A 1 232 ? -12.865 5.905 15.906 1.00 71.56 232 THR A N 1
ATOM 1859 C CA . THR A 1 232 ? -13.700 6.317 14.762 1.00 71.56 232 THR A CA 1
ATOM 1860 C C . THR A 1 232 ? -15.054 6.828 15.247 1.00 71.56 232 THR A C 1
ATOM 1862 O O . THR A 1 232 ? -15.652 6.264 16.162 1.00 71.56 232 THR A O 1
ATOM 1865 N N . GLU A 1 233 ? -15.564 7.894 14.628 1.00 70.38 233 GLU A N 1
ATOM 1866 C CA . GLU A 1 233 ? -16.870 8.488 14.952 1.00 70.38 233 GLU A CA 1
ATOM 1867 C C . GLU A 1 233 ? -18.022 7.831 14.162 1.00 70.38 233 GLU A C 1
ATOM 1869 O O . GLU A 1 233 ? -19.193 8.066 14.464 1.00 70.38 233 GLU A O 1
ATOM 1874 N N . PHE A 1 234 ? -17.711 6.969 13.186 1.00 71.00 234 PHE A N 1
ATOM 1875 C CA . PHE A 1 234 ? -18.683 6.419 12.241 1.00 71.00 234 PHE A CA 1
ATOM 1876 C C . PHE A 1 234 ? -19.178 5.018 12.626 1.00 71.00 234 PHE A C 1
ATOM 1878 O O . PHE A 1 234 ? -18.460 4.029 12.492 1.00 71.00 234 PHE A O 1
ATOM 1885 N N . GLU A 1 235 ? -20.459 4.915 12.991 1.00 69.50 235 GLU A N 1
ATOM 1886 C CA . GLU A 1 235 ? -21.099 3.653 13.411 1.00 69.50 235 GLU A CA 1
ATOM 1887 C C . GLU A 1 235 ? -20.974 2.527 12.374 1.00 69.50 235 GLU A C 1
ATOM 1889 O O . GLU A 1 235 ? -20.579 1.411 12.682 1.00 69.50 235 GLU A O 1
ATOM 1894 N N . GLN A 1 236 ? -21.195 2.849 11.104 1.00 69.69 236 GLN A N 1
ATOM 1895 C CA . GLN A 1 236 ? -21.101 1.910 9.978 1.00 69.69 236 GLN A CA 1
ATOM 1896 C C . GLN A 1 236 ? -19.696 1.295 9.809 1.00 69.69 236 GLN A C 1
ATOM 1898 O O . GLN A 1 236 ? -19.567 0.133 9.419 1.00 69.69 236 GLN A O 1
ATOM 1903 N N . ILE A 1 237 ? -18.630 2.037 10.134 1.00 71.00 237 ILE A N 1
ATOM 1904 C CA . ILE A 1 237 ? -17.256 1.501 10.148 1.00 71.00 237 ILE A CA 1
ATOM 1905 C C . ILE A 1 237 ? -17.109 0.526 11.301 1.00 71.00 237 ILE A C 1
ATOM 1907 O O . ILE A 1 237 ? -16.516 -0.545 11.138 1.00 71.00 237 ILE A O 1
ATOM 1911 N N . ARG A 1 238 ? -17.667 0.893 12.455 1.00 73.31 238 ARG A N 1
ATOM 1912 C CA . ARG A 1 238 ? -17.605 0.066 13.642 1.00 73.31 238 ARG A CA 1
ATOM 1913 C C . ARG A 1 238 ? -18.341 -1.267 13.457 1.00 73.31 238 ARG A C 1
ATOM 1915 O O . ARG A 1 238 ? -17.752 -2.314 13.722 1.00 73.31 238 ARG A O 1
ATOM 1922 N N . GLU A 1 239 ? -19.533 -1.259 12.863 1.00 71.44 239 GLU A N 1
ATOM 1923 C CA . GLU A 1 239 ? -20.288 -2.468 12.490 1.00 71.44 239 GLU A CA 1
ATOM 1924 C C . GLU A 1 239 ? -19.541 -3.347 11.467 1.00 71.44 239 GLU A C 1
ATOM 1926 O O . GLU A 1 239 ? -19.445 -4.572 11.618 1.00 71.44 239 GLU A O 1
ATOM 1931 N N . ALA A 1 240 ? -18.962 -2.740 10.425 1.00 68.12 240 ALA A N 1
ATOM 1932 C CA . ALA A 1 240 ? -18.184 -3.465 9.418 1.00 68.12 240 ALA A CA 1
ATOM 1933 C C . ALA A 1 240 ? -16.928 -4.121 10.023 1.00 68.12 240 ALA A C 1
ATOM 1935 O O . ALA A 1 240 ? -16.544 -5.233 9.642 1.00 68.12 240 ALA A O 1
ATOM 1936 N N . CYS A 1 241 ? -16.310 -3.454 10.996 1.00 68.44 241 CYS A N 1
ATOM 1937 C CA . CYS A 1 241 ? -15.172 -3.957 11.752 1.00 68.44 241 CYS A CA 1
ATOM 1938 C C . CYS A 1 241 ? -15.572 -5.054 12.751 1.00 68.44 241 CYS A C 1
ATOM 1940 O O . CYS A 1 241 ? -14.858 -6.051 12.854 1.00 68.44 241 CYS A O 1
ATOM 1942 N N . ALA A 1 242 ? -16.731 -4.948 13.410 1.00 69.69 242 ALA A N 1
ATOM 1943 C CA . ALA A 1 242 ? -17.261 -5.969 14.321 1.00 69.69 242 ALA A CA 1
ATOM 1944 C C . ALA A 1 242 ? -17.411 -7.341 13.640 1.00 69.69 242 ALA A C 1
ATOM 1946 O O . ALA A 1 242 ? -17.037 -8.373 14.201 1.00 69.69 242 ALA A O 1
ATOM 1947 N N . ASN A 1 243 ? -17.861 -7.366 12.383 1.00 71.69 243 ASN A N 1
ATOM 1948 C CA . ASN A 1 243 ? -17.946 -8.606 11.605 1.00 71.69 243 ASN A CA 1
ATOM 1949 C C . ASN A 1 243 ? -16.574 -9.228 11.297 1.00 71.69 243 ASN A C 1
ATOM 1951 O O . ASN A 1 243 ? -16.457 -10.453 11.241 1.00 71.69 243 ASN A O 1
ATOM 1955 N N . LYS A 1 244 ? -15.530 -8.408 11.129 1.00 67.50 244 LYS A N 1
ATOM 1956 C CA . LYS A 1 244 ? -14.152 -8.890 10.944 1.00 67.50 244 LYS A CA 1
ATOM 1957 C C . LYS A 1 244 ? -13.530 -9.375 12.243 1.00 67.50 244 LYS A C 1
ATOM 1959 O O . LYS A 1 244 ? -12.828 -10.377 12.220 1.00 67.50 244 LYS A O 1
ATOM 1964 N N . ILE A 1 245 ? -13.829 -8.729 13.368 1.00 68.50 245 ILE A N 1
ATOM 1965 C CA . ILE A 1 245 ? -13.313 -9.101 14.692 1.00 68.50 245 ILE A CA 1
ATOM 1966 C C . ILE A 1 245 ? -13.610 -10.565 15.035 1.00 68.50 245 ILE A C 1
ATOM 1968 O O . ILE A 1 245 ? -12.732 -11.255 15.551 1.00 68.50 245 ILE A O 1
ATOM 1972 N N . ARG A 1 246 ? -14.796 -11.072 14.672 1.00 70.62 246 ARG A N 1
ATOM 1973 C CA . ARG A 1 246 ? -15.167 -12.487 14.871 1.00 70.62 246 ARG A CA 1
ATOM 1974 C C . ARG A 1 246 ? -14.226 -13.484 14.181 1.00 70.62 246 ARG A C 1
ATOM 1976 O O . ARG A 1 246 ? -14.170 -14.644 14.571 1.00 70.62 246 ARG A O 1
ATOM 1983 N N . GLN A 1 247 ? -13.483 -13.057 13.160 1.00 69.94 247 GLN A N 1
ATOM 1984 C CA . GLN A 1 247 ? -12.554 -13.912 12.414 1.00 69.94 247 GLN A CA 1
ATOM 1985 C C . GLN A 1 247 ? -11.179 -14.035 13.094 1.00 69.94 247 GLN A C 1
ATOM 1987 O O . GLN A 1 247 ? -10.368 -14.867 12.687 1.00 69.94 247 GLN A O 1
ATOM 1992 N N . PHE A 1 248 ? -10.903 -13.242 14.134 1.00 68.44 248 PHE A N 1
ATOM 1993 C CA . PHE A 1 248 ? -9.608 -13.215 14.813 1.00 68.44 248 PHE A CA 1
ATOM 1994 C C . PHE A 1 248 ? -9.575 -14.100 16.058 1.00 68.44 248 PHE A C 1
ATOM 1996 O O . PHE A 1 248 ? -10.518 -14.178 16.849 1.00 68.44 248 PHE A O 1
ATOM 2003 N N . ASN A 1 249 ? -8.428 -14.746 16.277 1.00 67.38 249 ASN A N 1
ATOM 2004 C CA . ASN A 1 249 ? -8.233 -15.636 17.414 1.00 67.38 249 ASN A CA 1
ATOM 2005 C C . ASN A 1 249 ? -7.757 -14.881 18.664 1.00 67.38 249 ASN A C 1
ATOM 2007 O O . ASN A 1 249 ? -6.636 -15.068 19.137 1.00 67.38 249 ASN A O 1
ATOM 2011 N N . PHE A 1 250 ? -8.609 -14.000 19.181 1.00 69.38 250 PHE A N 1
ATOM 2012 C CA . PHE A 1 250 ? -8.321 -13.255 20.401 1.00 69.38 250 PHE A CA 1
ATOM 2013 C C . PHE A 1 250 ? -8.291 -14.149 21.639 1.00 69.38 250 PHE A C 1
ATOM 2015 O O . PHE A 1 250 ? -9.064 -15.104 21.769 1.00 69.38 250 PHE A O 1
ATOM 2022 N N . THR A 1 251 ? -7.424 -13.786 22.586 1.00 75.25 251 THR A N 1
ATOM 2023 C CA . THR A 1 251 ? -7.470 -14.350 23.935 1.00 75.25 251 THR A CA 1
ATOM 2024 C C . THR A 1 251 ? -8.609 -13.708 24.726 1.00 75.25 251 THR A C 1
ATOM 2026 O O . THR A 1 251 ? -8.916 -12.530 24.536 1.00 75.25 251 THR A O 1
ATOM 2029 N N . SER A 1 252 ? -9.208 -14.456 25.656 1.00 78.25 252 SER A N 1
ATOM 2030 C CA . SER A 1 252 ? -10.225 -13.915 26.567 1.00 78.25 252 SER A CA 1
ATOM 2031 C C . SER A 1 252 ? -9.695 -12.703 27.346 1.00 78.25 252 SER A C 1
ATOM 2033 O O . SER A 1 252 ? -10.414 -11.731 27.521 1.00 78.25 252 SER A O 1
ATOM 2035 N N . SER A 1 253 ? -8.412 -12.710 27.726 1.00 77.25 253 SER A N 1
ATOM 2036 C CA . SER A 1 253 ? -7.769 -11.611 28.456 1.00 77.25 253 SER A CA 1
ATOM 2037 C C . SER A 1 253 ? -7.720 -10.302 27.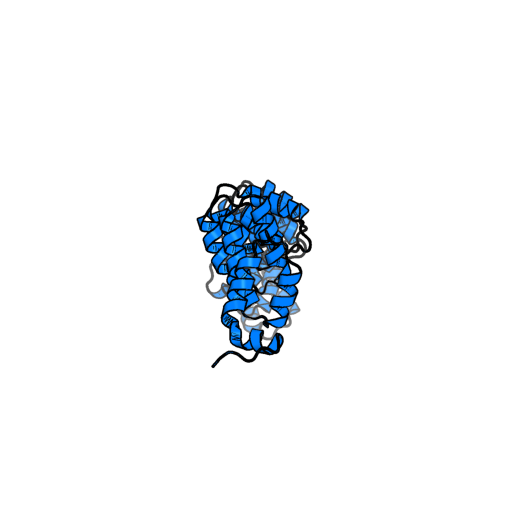665 1.00 77.25 253 SER A C 1
ATOM 2039 O O . SER A 1 253 ? -8.002 -9.249 28.235 1.00 77.25 253 SER A O 1
ATOM 2041 N N . SER A 1 254 ? -7.404 -10.355 26.365 1.00 74.69 254 SER A N 1
ATOM 2042 C CA . SER A 1 254 ? -7.410 -9.168 25.498 1.00 74.69 254 SER A CA 1
ATOM 2043 C C . SER A 1 254 ? -8.817 -8.575 25.410 1.00 74.69 254 SER A C 1
ATOM 2045 O O . SER A 1 254 ? -8.994 -7.377 25.602 1.00 74.69 254 SER A O 1
ATOM 2047 N N . ILE A 1 255 ? -9.834 -9.415 25.195 1.00 79.25 255 ILE A N 1
ATOM 2048 C CA . ILE A 1 255 ? -11.229 -8.962 25.093 1.00 79.25 255 ILE A CA 1
ATOM 2049 C C . ILE A 1 255 ? -11.707 -8.354 26.424 1.00 79.25 255 ILE A C 1
ATOM 2051 O O . ILE A 1 255 ? -12.287 -7.269 26.423 1.00 79.25 255 ILE A O 1
ATOM 2055 N N . SER A 1 256 ? -11.414 -8.994 27.564 1.00 81.25 256 SER A N 1
ATOM 2056 C CA . SER A 1 256 ? -11.768 -8.473 28.894 1.00 81.25 256 SER A CA 1
ATOM 2057 C C . SER A 1 256 ? -11.116 -7.115 29.182 1.00 81.25 256 SER A C 1
ATOM 2059 O O . SER A 1 256 ? -11.766 -6.231 29.739 1.00 81.25 256 SER A O 1
ATOM 2061 N N . TYR A 1 257 ? -9.854 -6.911 28.784 1.00 81.25 257 TYR A N 1
ATOM 2062 C CA . TYR A 1 257 ? -9.193 -5.606 28.901 1.00 81.25 257 TYR A CA 1
ATOM 2063 C C . TYR A 1 257 ? -9.966 -4.522 28.138 1.00 81.25 257 TYR A C 1
ATOM 2065 O O . TYR A 1 257 ? -10.283 -3.469 28.697 1.00 81.25 257 TYR A O 1
ATOM 2073 N N . TRP A 1 258 ? -10.332 -4.804 26.888 1.00 78.19 258 TRP A N 1
ATOM 2074 C CA . TRP A 1 258 ? -11.048 -3.863 26.029 1.00 78.19 258 TRP A CA 1
ATOM 2075 C C . TRP A 1 258 ? -12.460 -3.544 26.502 1.00 78.19 258 TRP A C 1
ATOM 2077 O O . TRP A 1 258 ? -12.874 -2.385 26.453 1.00 78.19 258 TRP A O 1
ATOM 2087 N N . LEU A 1 259 ? -13.159 -4.531 27.056 1.00 83.19 259 LEU A N 1
ATOM 2088 C CA . LEU A 1 259 ? -14.453 -4.324 27.695 1.00 83.19 259 LEU A CA 1
ATOM 2089 C C . LEU A 1 259 ? -14.365 -3.317 28.856 1.00 83.19 259 LEU A C 1
ATOM 2091 O O . LEU A 1 259 ? -15.204 -2.419 28.975 1.00 83.19 259 LEU A O 1
ATOM 2095 N N . VAL A 1 260 ? -13.330 -3.426 29.699 1.00 80.62 260 VAL A N 1
ATOM 2096 C CA . VAL A 1 260 ? -13.104 -2.485 30.810 1.00 80.62 260 VAL A CA 1
ATOM 2097 C C . VAL A 1 260 ? -12.797 -1.083 30.286 1.00 80.62 260 VAL A C 1
ATOM 2099 O O . VAL A 1 260 ? -13.303 -0.100 30.833 1.00 80.62 260 VAL A O 1
ATOM 2102 N N . VAL A 1 261 ? -11.993 -0.971 29.226 1.00 75.44 261 VAL A N 1
ATOM 2103 C CA . VAL A 1 261 ? -11.680 0.317 28.588 1.00 75.44 261 VAL A CA 1
ATOM 2104 C C . VAL A 1 261 ? -12.945 0.967 28.019 1.00 75.44 261 VAL A C 1
ATOM 2106 O O . VAL A 1 261 ? -13.222 2.118 28.357 1.00 75.44 261 VAL A O 1
ATOM 2109 N N . ALA A 1 262 ? -13.745 0.234 27.239 1.00 75.62 262 ALA A N 1
ATOM 2110 C CA . ALA A 1 262 ? -14.994 0.733 26.657 1.00 75.62 262 ALA A CA 1
ATOM 2111 C C . ALA A 1 262 ? -15.989 1.187 27.738 1.00 75.62 262 ALA A C 1
ATOM 2113 O O . ALA A 1 262 ? -16.553 2.277 27.648 1.00 75.62 262 ALA A O 1
ATOM 2114 N N . SER A 1 263 ? -16.119 0.411 28.820 1.00 79.12 263 SER A N 1
ATOM 2115 C CA . SER A 1 263 ? -16.978 0.756 29.961 1.00 79.12 263 SER A CA 1
ATOM 2116 C C . SER A 1 263 ? -16.522 2.043 30.658 1.00 79.12 263 SER A C 1
ATOM 2118 O O . SER A 1 263 ? -17.342 2.903 30.975 1.00 79.12 263 SER A O 1
ATOM 2120 N N . ARG A 1 264 ? -15.208 2.222 30.867 1.00 78.88 264 ARG A N 1
ATOM 2121 C CA . ARG A 1 264 ? -14.647 3.447 31.472 1.00 78.88 264 ARG A CA 1
ATOM 2122 C C . ARG A 1 264 ? -14.856 4.681 30.601 1.00 78.88 264 ARG A C 1
ATOM 2124 O O . ARG A 1 264 ? -15.050 5.767 31.138 1.00 78.88 264 ARG A O 1
ATOM 2131 N N . GLN A 1 265 ? -14.805 4.513 29.283 1.00 72.12 265 GLN A N 1
ATOM 2132 C CA . GLN A 1 265 ? -15.015 5.592 28.318 1.00 72.12 265 GLN A CA 1
ATOM 2133 C C . GLN A 1 265 ? -16.496 5.824 27.977 1.00 72.12 265 GLN A C 1
ATOM 2135 O O . GLN A 1 265 ? -16.791 6.718 27.193 1.00 72.12 265 GLN A O 1
ATOM 2140 N N . GLN A 1 266 ? -17.422 5.073 28.590 1.00 76.88 266 GLN A N 1
ATOM 2141 C CA . GLN A 1 266 ? -18.870 5.157 28.351 1.00 76.88 266 GLN A CA 1
ATOM 2142 C C . GLN A 1 266 ? -19.271 4.859 26.896 1.00 76.88 266 GLN A C 1
ATOM 2144 O O . GLN A 1 266 ? -20.212 5.442 26.364 1.00 76.88 266 GLN A O 1
ATOM 2149 N N . LEU A 1 267 ? -18.568 3.926 26.253 1.00 72.38 267 LEU A N 1
ATOM 2150 C CA . LEU A 1 267 ? -18.814 3.512 24.873 1.00 72.38 267 LEU A CA 1
ATOM 2151 C C . LEU A 1 267 ? -19.667 2.236 24.885 1.00 72.38 267 LEU A C 1
ATOM 2153 O O . LEU A 1 267 ? -19.141 1.127 24.770 1.00 72.38 267 LEU A O 1
ATOM 2157 N N . SER A 1 268 ? -20.977 2.406 25.106 1.00 78.69 268 SER A N 1
ATOM 2158 C CA . SER A 1 268 ? -21.938 1.311 25.332 1.00 78.69 268 SER A CA 1
ATOM 2159 C C . SER A 1 268 ? -21.932 0.267 24.222 1.00 78.69 268 SER A C 1
ATOM 2161 O O . SER A 1 268 ? -21.874 -0.926 24.510 1.00 78.69 268 SER A O 1
ATOM 2163 N N . ASP A 1 269 ? -21.917 0.714 22.971 1.00 72.69 269 ASP A N 1
ATOM 2164 C CA . ASP A 1 269 ? -22.108 -0.155 21.806 1.00 72.69 269 ASP A CA 1
ATOM 2165 C C . ASP A 1 269 ? -20.888 -1.064 21.602 1.00 72.69 269 ASP A C 1
ATOM 2167 O O . ASP A 1 269 ? -20.998 -2.262 21.346 1.00 72.69 269 ASP A O 1
ATOM 2171 N N . ALA A 1 270 ? -19.694 -0.528 21.851 1.00 73.06 270 ALA A N 1
ATOM 2172 C CA . ALA A 1 270 ? -18.479 -1.325 21.835 1.00 73.06 270 ALA A CA 1
ATOM 2173 C C . ALA A 1 270 ? -18.378 -2.282 23.024 1.00 73.06 270 ALA A C 1
ATOM 2175 O O . ALA A 1 270 ? -17.919 -3.412 22.860 1.00 73.06 270 ALA A O 1
ATOM 2176 N N . ALA A 1 271 ? -18.803 -1.855 24.218 1.00 79.44 271 ALA A N 1
ATOM 2177 C CA . ALA A 1 271 ? -18.865 -2.743 25.375 1.00 79.44 271 ALA A CA 1
ATOM 2178 C C . ALA A 1 271 ? -19.790 -3.941 25.097 1.00 79.44 271 ALA A C 1
ATOM 2180 O O . ALA A 1 271 ? -19.441 -5.073 25.436 1.00 79.44 271 ALA A O 1
ATOM 2181 N N . GLU A 1 272 ? -20.914 -3.717 24.411 1.00 82.94 272 GLU A N 1
ATOM 2182 C CA . GLU A 1 272 ? -21.806 -4.783 23.957 1.00 82.94 272 GLU A CA 1
ATOM 2183 C C . GLU A 1 272 ? -21.104 -5.739 22.982 1.00 82.94 272 GLU A C 1
ATOM 2185 O O . GLU A 1 272 ? -21.136 -6.954 23.186 1.00 82.94 272 GLU A O 1
ATOM 2190 N N . TRP A 1 273 ? -20.380 -5.230 21.979 1.00 79.62 273 TRP A N 1
ATOM 2191 C CA . TRP A 1 273 ? -19.628 -6.095 21.060 1.00 79.62 273 TRP A CA 1
ATOM 2192 C C . TRP A 1 273 ? -18.566 -6.935 21.766 1.00 79.62 273 TRP A C 1
ATOM 2194 O O . TRP A 1 273 ? -18.431 -8.125 21.475 1.00 79.62 273 TRP A O 1
ATOM 2204 N N . PHE A 1 274 ? -17.828 -6.351 22.714 1.00 81.69 274 PHE A N 1
ATOM 2205 C CA . PHE A 1 274 ? -16.831 -7.092 23.485 1.00 81.69 274 PHE A CA 1
ATOM 2206 C C . PHE A 1 274 ? -17.467 -8.161 24.374 1.00 81.69 274 PHE A C 1
ATOM 2208 O O . PHE A 1 274 ? -16.912 -9.253 24.478 1.00 81.69 274 PHE A O 1
ATOM 2215 N N . LEU A 1 275 ? -18.641 -7.900 24.957 1.00 86.06 275 LEU A N 1
ATOM 2216 C CA . LEU A 1 275 ? -19.400 -8.910 25.698 1.00 86.06 275 LEU A CA 1
ATOM 2217 C C . LEU A 1 275 ? -19.857 -10.061 24.797 1.00 86.06 275 LEU A C 1
ATOM 2219 O O . LEU A 1 275 ? -19.733 -11.218 25.197 1.00 86.06 275 LEU A O 1
ATOM 2223 N N . VAL A 1 276 ? -20.324 -9.769 23.578 1.00 85.38 276 VAL A N 1
ATOM 2224 C CA . VAL A 1 276 ? -20.706 -10.798 22.597 1.00 85.38 276 VAL A CA 1
ATOM 2225 C C . VAL A 1 276 ? -19.511 -11.691 22.254 1.00 85.38 276 VAL A C 1
ATOM 2227 O O . VAL A 1 276 ? -19.597 -12.910 22.383 1.00 85.38 276 VAL A O 1
ATOM 2230 N N . LEU A 1 277 ? -18.372 -11.097 21.892 1.00 81.81 277 LEU A N 1
ATOM 2231 C CA . LEU A 1 277 ? -17.153 -11.837 21.535 1.00 81.81 277 LEU A CA 1
ATOM 2232 C C . LEU A 1 277 ? -16.598 -12.651 22.703 1.00 81.81 277 LEU A C 1
ATOM 2234 O O . LEU A 1 277 ? -16.144 -13.784 22.534 1.00 81.81 277 LEU A O 1
ATOM 2238 N N . LEU A 1 278 ? -16.625 -12.080 23.906 1.00 86.69 278 LEU A N 1
ATOM 2239 C CA . LEU A 1 278 ? -16.199 -12.778 25.108 1.00 86.69 278 LEU A CA 1
ATOM 2240 C C . LEU A 1 278 ? -17.137 -13.948 25.427 1.00 86.69 278 LEU A C 1
ATOM 2242 O O . LEU A 1 278 ? -16.665 -15.005 25.838 1.00 86.69 278 LEU A O 1
ATOM 2246 N N . GLY A 1 279 ? -18.439 -13.785 25.181 1.00 86.38 279 GLY A N 1
ATOM 2247 C CA . GLY A 1 279 ? -19.443 -14.839 25.293 1.00 86.38 279 GLY A CA 1
ATOM 2248 C C . GLY A 1 279 ? -19.171 -16.000 24.344 1.00 86.38 279 GLY A C 1
ATOM 2249 O O . GLY A 1 279 ? -19.121 -17.143 24.793 1.00 86.38 279 GLY A O 1
ATOM 2250 N N . GLU A 1 280 ? -18.901 -15.707 23.068 1.00 85.94 280 GLU A N 1
ATOM 2251 C CA . GLU A 1 280 ? -18.479 -16.705 22.073 1.00 85.94 280 GLU A CA 1
ATOM 2252 C C . GLU A 1 280 ? -17.234 -17.476 22.560 1.00 85.94 280 GLU A C 1
ATOM 2254 O O . GLU A 1 280 ? -17.207 -18.705 22.517 1.00 85.94 280 GLU A O 1
ATOM 2259 N N . LYS A 1 281 ? -16.230 -16.782 23.119 1.00 83.94 281 LYS A N 1
ATOM 2260 C CA . LYS A 1 281 ? -15.005 -17.416 23.647 1.00 83.94 281 LYS A CA 1
ATOM 2261 C C . LYS A 1 281 ? -15.203 -18.187 24.952 1.00 83.94 281 LYS A C 1
ATOM 2263 O O . LYS A 1 281 ? -14.484 -19.157 25.188 1.00 83.94 281 LYS A O 1
ATOM 2268 N N . TYR A 1 282 ? -16.112 -17.761 25.826 1.00 88.62 282 TYR A N 1
ATOM 2269 C CA . TYR A 1 282 ? -16.419 -18.468 27.072 1.00 88.62 282 TYR A CA 1
ATOM 2270 C C . TYR A 1 282 ? -17.303 -19.690 26.854 1.00 88.62 282 TYR A C 1
ATOM 2272 O O . TYR A 1 282 ? -17.145 -20.662 27.588 1.00 88.62 282 TYR A O 1
ATOM 2280 N N . ALA A 1 283 ? -18.166 -19.683 25.837 1.00 86.19 283 ALA A N 1
ATOM 2281 C CA . ALA A 1 283 ? -18.986 -20.838 25.478 1.00 86.19 283 ALA A CA 1
ATOM 2282 C C . ALA A 1 283 ? -18.143 -22.084 25.140 1.00 86.19 283 ALA A C 1
ATOM 2284 O O . ALA A 1 283 ? -18.592 -23.208 25.337 1.00 86.19 283 ALA A O 1
ATOM 2285 N N . GLU A 1 284 ? -16.903 -21.896 24.684 1.00 84.38 284 GLU A N 1
ATOM 2286 C CA . GLU A 1 284 ? -15.951 -22.978 24.399 1.00 84.38 284 GLU A CA 1
ATOM 2287 C C . GLU A 1 284 ? -15.195 -23.489 25.646 1.00 84.38 284 GLU A C 1
ATOM 2289 O O . GLU A 1 284 ? -14.390 -24.419 25.550 1.00 84.38 284 GLU A O 1
ATOM 2294 N N . ARG A 1 285 ? -15.384 -22.877 26.825 1.00 88.12 285 ARG A N 1
ATOM 2295 C CA . ARG A 1 285 ? -14.648 -23.212 28.059 1.00 88.12 285 ARG A CA 1
ATOM 2296 C C . ARG A 1 285 ? -15.421 -24.187 28.942 1.00 88.12 285 ARG A C 1
ATOM 2298 O O . ARG A 1 285 ? -16.643 -24.256 28.903 1.00 88.12 285 ARG A O 1
ATOM 2305 N N . SER A 1 286 ? -14.695 -24.929 29.783 1.00 89.31 286 SER A N 1
ATOM 2306 C CA . SER A 1 286 ? -15.326 -25.868 30.714 1.00 89.31 286 SER A CA 1
ATOM 2307 C C . SER A 1 286 ? -16.019 -25.141 31.879 1.00 89.31 286 SER A C 1
ATOM 2309 O O . SER A 1 286 ? -15.557 -24.070 32.293 1.00 89.31 286 SER A O 1
ATOM 2311 N N . PRO A 1 287 ? -17.081 -25.724 32.469 1.00 89.62 287 PRO A N 1
ATOM 2312 C CA . PRO A 1 287 ? -17.748 -25.153 33.640 1.00 89.62 287 PRO A CA 1
ATOM 2313 C C . PRO A 1 287 ? -16.805 -24.874 34.820 1.00 89.62 287 PRO A C 1
ATOM 2315 O O . PRO A 1 287 ? -16.958 -23.865 35.499 1.00 89.62 287 PRO A O 1
ATOM 2318 N N . GLU A 1 288 ? -15.784 -25.702 35.043 1.00 89.94 288 GLU A N 1
ATOM 2319 C CA . GLU A 1 288 ? -14.787 -25.515 36.107 1.00 89.94 288 GLU A CA 1
ATOM 2320 C C . GLU A 1 288 ? -13.935 -24.254 35.885 1.00 89.94 288 GLU A C 1
ATOM 2322 O O . GLU A 1 288 ? -13.670 -23.493 36.822 1.00 89.94 288 GLU A O 1
ATOM 2327 N N . TYR A 1 289 ? -13.531 -24.001 34.635 1.00 90.44 289 TYR A N 1
ATOM 2328 C CA . TYR A 1 289 ? -12.806 -22.786 34.263 1.00 90.44 289 TYR A CA 1
ATOM 2329 C C . TYR A 1 289 ? -13.676 -21.542 34.468 1.00 90.44 289 TYR A C 1
ATOM 2331 O O . TYR A 1 289 ? -13.217 -20.533 35.009 1.00 90.44 289 TYR A O 1
ATOM 2339 N N . LEU A 1 290 ? -14.943 -21.625 34.062 1.00 90.31 290 LEU A N 1
ATOM 2340 C CA . LEU A 1 290 ? -15.906 -20.536 34.197 1.00 90.31 290 LEU A CA 1
ATOM 2341 C C . LEU A 1 290 ? -16.214 -20.225 35.666 1.00 90.31 290 LEU A C 1
ATOM 2343 O O . LEU A 1 290 ? -16.202 -19.058 36.037 1.00 90.31 290 LEU A O 1
ATOM 2347 N N . LEU A 1 291 ? -16.392 -21.238 36.521 1.00 91.19 291 LEU A N 1
ATOM 2348 C CA . LEU A 1 291 ? -16.562 -21.061 37.969 1.00 91.19 291 LEU A CA 1
ATOM 2349 C C . LEU A 1 291 ? -15.343 -20.396 38.618 1.00 91.19 291 LEU A C 1
ATOM 2351 O O . LEU A 1 291 ? -15.485 -19.479 39.425 1.00 91.19 291 LEU A O 1
ATOM 2355 N N . THR A 1 292 ? -14.140 -20.834 38.239 1.00 91.06 292 THR A N 1
ATOM 2356 C CA . THR A 1 292 ? -12.891 -20.234 38.729 1.00 91.06 292 THR A CA 1
ATOM 2357 C C . THR A 1 292 ? -12.807 -18.766 38.316 1.00 91.06 292 THR A C 1
ATOM 2359 O O . THR A 1 292 ? -12.521 -17.907 39.147 1.00 91.06 292 THR A O 1
ATOM 2362 N N . THR A 1 293 ? -13.121 -18.466 37.054 1.00 87.31 293 THR A N 1
ATOM 2363 C CA . THR A 1 293 ? -13.153 -17.094 36.533 1.00 87.31 293 THR A CA 1
ATOM 2364 C C . THR A 1 293 ? -14.181 -16.249 37.285 1.00 87.31 293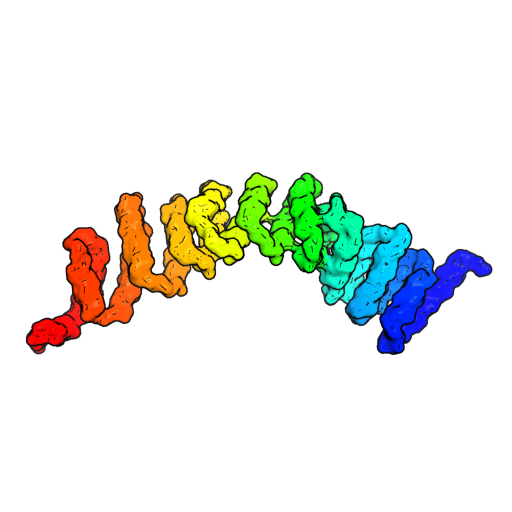 THR A C 1
ATOM 2366 O O . THR A 1 293 ? -13.829 -15.191 37.795 1.00 87.31 293 THR A O 1
ATOM 2369 N N . LEU A 1 294 ? -15.412 -16.751 37.439 1.00 90.06 294 LEU A N 1
ATOM 2370 C CA . LEU A 1 294 ? -16.510 -16.093 38.151 1.00 90.06 294 LEU A CA 1
ATOM 2371 C C . LEU A 1 294 ? -16.132 -15.730 39.593 1.00 90.06 294 LEU A C 1
ATOM 2373 O O . LEU A 1 294 ? -16.433 -14.630 40.042 1.00 90.06 294 LEU A O 1
ATOM 2377 N N . SER A 1 295 ? -15.428 -16.623 40.298 1.00 89.06 295 SER A N 1
ATOM 2378 C CA . SER A 1 295 ? -14.989 -16.394 41.683 1.00 89.06 295 SER A CA 1
ATOM 2379 C C . SER A 1 295 ? -14.003 -15.230 41.844 1.00 89.06 295 SER A C 1
ATOM 2381 O O . SER A 1 295 ? -13.885 -14.670 42.933 1.00 89.06 295 SER A O 1
ATOM 2383 N N . GLY A 1 296 ? -13.302 -14.860 40.768 1.00 85.44 296 GLY A N 1
ATOM 2384 C CA . GLY A 1 296 ? -12.377 -13.730 40.739 1.00 85.44 296 GLY A CA 1
ATOM 2385 C C . GLY A 1 296 ? -13.019 -12.403 40.329 1.00 85.44 296 GLY A C 1
ATOM 2386 O O . GLY A 1 296 ? -12.342 -11.377 40.383 1.00 85.44 296 GLY A O 1
ATOM 2387 N N . LEU A 1 297 ? -14.288 -12.400 39.906 1.00 86.50 297 LEU A N 1
ATOM 2388 C CA . LEU A 1 297 ? -14.989 -11.197 39.456 1.00 86.50 297 LEU A CA 1
ATOM 2389 C C . LEU A 1 297 ? -15.730 -10.510 40.607 1.00 86.50 297 LEU A C 1
ATOM 2391 O O . LEU A 1 297 ? -16.300 -11.152 41.488 1.00 86.50 297 LEU A O 1
ATOM 2395 N N . SER A 1 298 ? -15.771 -9.178 40.573 1.00 85.06 298 SER A N 1
ATOM 2396 C CA . SER A 1 298 ? -16.596 -8.396 41.502 1.00 85.06 298 SER A CA 1
ATOM 2397 C C . SER A 1 298 ? -18.092 -8.521 41.180 1.00 85.06 298 SER A C 1
ATOM 2399 O O . SER A 1 298 ? -18.463 -8.855 40.055 1.00 85.06 298 SER A O 1
ATOM 2401 N N . ASP A 1 299 ? -18.968 -8.211 42.141 1.00 79.94 299 ASP A N 1
ATOM 2402 C CA . ASP A 1 299 ? -20.431 -8.261 41.945 1.00 79.94 299 ASP A CA 1
ATOM 2403 C C . ASP A 1 299 ? -20.932 -7.334 40.824 1.00 79.94 299 ASP A C 1
ATOM 2405 O O . ASP A 1 299 ? -21.946 -7.625 40.200 1.00 79.94 299 ASP A O 1
ATOM 2409 N N . ASN A 1 300 ? -20.196 -6.260 40.522 1.00 81.19 300 ASN A N 1
ATOM 2410 C CA . ASN A 1 300 ? -20.548 -5.285 39.487 1.00 81.19 300 ASN A CA 1
ATOM 2411 C C . ASN A 1 300 ? -19.778 -5.490 38.170 1.00 81.19 300 ASN A C 1
ATOM 2413 O O . ASN A 1 300 ? -19.771 -4.596 37.324 1.00 81.19 300 ASN A O 1
ATOM 2417 N N . ASP A 1 301 ? -19.077 -6.616 38.000 1.00 84.12 301 ASP A N 1
ATOM 2418 C CA . ASP A 1 301 ? -18.340 -6.874 36.763 1.00 84.12 301 ASP A CA 1
ATOM 2419 C C . ASP A 1 301 ? -19.315 -7.179 35.608 1.00 84.12 301 ASP A C 1
ATOM 2421 O O . ASP A 1 301 ? -20.145 -8.085 35.741 1.00 84.12 301 ASP A O 1
ATOM 2425 N N . PRO A 1 302 ? -19.220 -6.484 34.459 1.00 79.44 302 PRO A N 1
ATOM 2426 C CA . PRO A 1 302 ? -20.123 -6.701 33.326 1.00 79.44 302 PRO A CA 1
ATOM 2427 C C . PRO A 1 302 ? -20.069 -8.133 32.766 1.00 79.44 302 PRO A C 1
ATOM 2429 O O . PRO A 1 302 ? -21.023 -8.586 32.139 1.00 79.44 302 PRO A O 1
ATOM 2432 N N . GLN A 1 303 ? -18.987 -8.878 33.013 1.00 87.19 303 GLN A N 1
ATOM 2433 C CA . GLN A 1 303 ? -18.820 -10.260 32.550 1.00 87.19 303 GLN A CA 1
ATOM 2434 C C . GLN A 1 303 ? -19.577 -11.270 33.418 1.00 87.19 303 GLN A C 1
ATOM 2436 O O . GLN A 1 303 ? -19.812 -12.400 32.990 1.00 87.19 303 GLN A O 1
ATOM 2441 N N . ARG A 1 304 ? -19.958 -10.891 34.643 1.00 89.62 304 ARG A N 1
ATOM 2442 C CA . ARG A 1 304 ? -20.535 -11.809 35.625 1.00 89.62 304 ARG A CA 1
ATOM 2443 C C . ARG A 1 304 ? -21.845 -12.425 35.147 1.00 89.62 304 ARG A C 1
ATOM 2445 O O . ARG A 1 304 ? -21.940 -13.646 35.066 1.00 89.62 304 ARG A O 1
ATOM 2452 N N . ALA A 1 305 ? -22.803 -11.589 34.748 1.00 87.12 305 ALA A N 1
ATOM 2453 C CA . ALA A 1 305 ? -24.109 -12.042 34.265 1.00 87.12 305 ALA A CA 1
ATOM 2454 C C . ALA A 1 305 ? -23.991 -12.942 33.020 1.00 87.12 305 ALA A C 1
ATOM 2456 O O . ALA A 1 305 ? -24.747 -13.900 32.858 1.00 87.12 305 ALA A O 1
ATOM 2457 N N . LEU A 1 306 ? -23.007 -12.668 32.157 1.00 89.88 306 LEU A N 1
ATOM 2458 C CA . LEU A 1 306 ? -22.702 -13.485 30.984 1.00 89.88 306 LEU A CA 1
ATOM 2459 C C . LEU A 1 306 ? -22.205 -14.881 31.387 1.00 89.88 306 LEU A C 1
ATOM 2461 O O . LEU A 1 306 ? -22.738 -15.881 30.909 1.00 89.88 306 LEU A O 1
ATOM 2465 N N . ILE A 1 307 ? -21.211 -14.960 32.277 1.00 90.94 307 ILE A N 1
ATOM 2466 C CA . ILE A 1 307 ? -20.670 -16.241 32.752 1.00 90.94 307 ILE A CA 1
ATOM 2467 C C . ILE A 1 307 ? -21.744 -17.031 33.507 1.00 90.94 307 ILE A C 1
ATOM 2469 O O . ILE A 1 307 ? -21.888 -18.229 33.275 1.00 90.94 307 ILE A O 1
ATOM 2473 N N . GLU A 1 308 ? -22.530 -16.374 34.360 1.00 90.44 308 GLU A N 1
ATOM 2474 C CA . GLU A 1 308 ? -23.654 -16.986 35.080 1.00 90.44 308 GLU A CA 1
ATOM 2475 C C . GLU A 1 308 ? -24.701 -17.561 34.112 1.00 90.44 308 GLU A C 1
ATOM 2477 O O . GLU A 1 308 ? -25.159 -18.687 34.306 1.00 90.44 308 GLU A O 1
ATOM 2482 N N . SER A 1 309 ? -25.018 -16.847 33.026 1.00 89.19 309 SER A N 1
ATOM 2483 C CA . SER A 1 309 ? -25.921 -17.321 31.968 1.00 89.19 309 SER A CA 1
ATOM 2484 C C . SER A 1 309 ? -25.381 -18.566 31.248 1.00 89.19 309 SER A C 1
ATOM 2486 O O . SER A 1 309 ? -26.098 -19.557 31.080 1.00 89.19 309 SER A O 1
ATOM 2488 N N . ILE A 1 310 ? -24.091 -18.575 30.888 1.00 87.81 310 ILE A N 1
ATOM 2489 C CA . ILE A 1 310 ? -23.450 -19.743 30.260 1.00 87.81 310 ILE A CA 1
ATOM 2490 C C . ILE A 1 310 ? -23.445 -20.928 31.233 1.00 87.81 310 ILE A C 1
ATOM 2492 O O . ILE A 1 310 ? -23.790 -22.051 30.859 1.00 87.81 310 ILE A O 1
ATOM 2496 N N . LEU A 1 311 ? -23.096 -20.695 32.497 1.00 89.75 311 LEU A N 1
ATOM 2497 C CA . LEU A 1 311 ? -23.076 -21.721 33.535 1.00 89.75 311 LEU A CA 1
ATOM 2498 C C . LEU A 1 311 ? -24.470 -22.303 33.801 1.00 89.75 311 LEU A C 1
ATOM 2500 O O . LEU A 1 311 ? -24.590 -23.518 33.946 1.00 89.75 311 LEU A O 1
ATOM 2504 N N . ALA A 1 312 ? -25.529 -21.490 33.783 1.00 88.31 312 ALA A N 1
ATOM 2505 C CA . ALA A 1 312 ? -26.904 -21.966 33.945 1.00 88.31 312 ALA A CA 1
ATOM 2506 C C . ALA A 1 312 ? -27.288 -23.018 32.887 1.00 88.31 312 ALA A C 1
ATOM 2508 O O . ALA A 1 312 ? -27.981 -23.991 33.198 1.00 88.31 312 ALA A O 1
ATOM 2509 N N . SER A 1 313 ? -26.766 -22.901 31.660 1.00 86.75 313 SER A N 1
ATOM 2510 C CA . SER A 1 313 ? -26.978 -23.912 30.611 1.00 86.75 313 SER A CA 1
ATOM 2511 C C . SER A 1 313 ? -26.269 -25.256 30.883 1.00 86.75 313 SER A C 1
ATOM 2513 O O . SER A 1 313 ? -26.615 -26.269 30.281 1.00 86.75 313 SER A O 1
ATOM 2515 N N . HIS A 1 314 ? -25.344 -25.300 31.849 1.00 85.56 314 HIS A N 1
ATOM 2516 C CA . HIS A 1 314 ? -24.568 -26.476 32.262 1.00 85.56 314 HIS A CA 1
ATOM 2517 C C . HIS A 1 314 ? -25.005 -27.050 33.627 1.00 85.56 314 HIS A C 1
ATOM 2519 O O . HIS A 1 314 ? -24.196 -27.641 34.345 1.00 85.56 314 HIS A O 1
ATOM 2525 N N . THR A 1 315 ? -26.286 -26.906 33.990 1.00 83.94 315 THR A N 1
ATOM 2526 C CA . THR A 1 315 ? -26.837 -27.289 35.309 1.00 83.94 315 THR A CA 1
ATOM 2527 C C . THR A 1 315 ? -26.438 -28.701 35.763 1.00 83.94 315 THR A C 1
ATOM 2529 O O . THR A 1 315 ? -25.964 -28.865 36.883 1.00 83.94 315 THR A O 1
ATOM 2532 N N . THR A 1 316 ? -26.545 -29.723 34.905 1.00 85.06 316 THR A N 1
ATOM 2533 C CA . THR A 1 316 ? -26.165 -31.105 35.263 1.00 85.06 316 THR A CA 1
ATOM 2534 C C . THR A 1 316 ? -24.698 -31.210 35.674 1.00 85.06 316 THR A C 1
ATOM 2536 O O . THR A 1 316 ? -24.384 -31.822 36.693 1.00 85.06 316 THR A O 1
ATOM 2539 N N . LYS A 1 317 ? -23.796 -30.564 34.924 1.00 84.56 317 LYS A N 1
ATOM 2540 C CA . LYS A 1 317 ? -22.359 -30.603 35.206 1.00 84.56 317 LYS A CA 1
ATOM 2541 C C . LYS A 1 317 ? -22.011 -29.847 36.487 1.00 84.56 317 LYS A C 1
ATOM 2543 O O . LYS A 1 317 ? -21.152 -30.281 37.246 1.00 84.56 317 LYS A O 1
ATOM 2548 N N . LEU A 1 318 ? -22.712 -28.749 36.757 1.00 86.44 318 LEU A N 1
ATOM 2549 C CA . LEU A 1 318 ? -22.588 -28.004 38.009 1.00 86.44 318 LEU A CA 1
ATOM 2550 C C . LEU A 1 318 ? -23.051 -28.822 39.219 1.00 86.44 318 LEU A C 1
ATOM 2552 O O . LEU A 1 318 ? -22.371 -28.825 40.243 1.00 86.44 318 LEU A O 1
ATOM 2556 N N . CYS A 1 319 ? -24.165 -29.549 39.096 1.00 84.25 319 CYS A N 1
ATOM 2557 C CA . CYS A 1 319 ? -24.635 -30.474 40.126 1.00 84.25 319 CYS A CA 1
ATOM 2558 C C . CYS A 1 319 ? -23.595 -31.570 40.414 1.00 84.25 319 CYS A C 1
ATOM 2560 O O . CYS A 1 319 ? -23.282 -31.810 41.579 1.00 84.25 319 CYS A O 1
ATOM 2562 N N . GLU A 1 320 ? -22.996 -32.164 39.374 1.00 86.19 320 GLU A N 1
ATOM 2563 C CA . GLU A 1 320 ? -21.902 -33.138 39.520 1.00 86.19 320 GLU A CA 1
ATOM 2564 C C . GLU A 1 320 ? -20.708 -32.560 40.294 1.00 86.19 320 GLU A C 1
ATOM 2566 O O . GLU A 1 320 ? -20.231 -33.187 41.239 1.00 86.19 320 GLU A O 1
ATOM 2571 N N . ILE A 1 321 ? -20.243 -31.360 39.927 1.00 84.50 321 ILE A N 1
ATOM 2572 C CA . ILE A 1 321 ? -19.119 -30.680 40.597 1.00 84.50 321 ILE A CA 1
ATOM 2573 C C . ILE A 1 321 ? -19.440 -30.414 42.074 1.00 84.50 321 ILE A C 1
ATOM 2575 O O . ILE A 1 321 ? -18.582 -30.592 42.938 1.00 84.50 321 ILE A O 1
ATOM 2579 N N . ALA A 1 322 ? -20.675 -30.011 42.377 1.00 82.38 322 ALA A N 1
ATOM 2580 C CA . ALA A 1 322 ? -21.132 -29.741 43.737 1.00 82.38 322 ALA A CA 1
ATOM 2581 C C . ALA A 1 322 ? -21.401 -31.013 44.567 1.00 82.38 322 ALA A C 1
ATOM 2583 O O . ALA A 1 322 ? -21.715 -30.908 45.753 1.00 82.38 322 ALA A O 1
ATOM 2584 N N . GLY A 1 323 ? -21.315 -32.208 43.969 1.00 81.94 323 GLY A N 1
ATOM 2585 C CA . GLY A 1 323 ? -21.691 -33.464 44.624 1.00 81.94 323 GLY A CA 1
ATOM 2586 C C . GLY A 1 323 ? -23.194 -33.575 44.910 1.00 81.94 323 GLY A C 1
ATOM 2587 O O . GLY A 1 323 ? -23.596 -34.306 45.814 1.00 81.94 323 GLY A O 1
ATOM 2588 N N . ILE A 1 324 ? -24.022 -32.837 44.166 1.00 87.81 324 ILE A N 1
ATOM 2589 C CA . ILE A 1 324 ? -25.481 -32.837 44.280 1.00 87.81 324 ILE A CA 1
ATOM 2590 C C . ILE A 1 324 ? -26.037 -33.744 43.186 1.00 87.81 324 ILE A C 1
ATOM 2592 O O . ILE A 1 324 ? -25.808 -33.516 42.002 1.00 87.81 324 ILE A O 1
ATOM 2596 N N . THR A 1 325 ? -26.813 -34.756 43.557 1.00 75.94 325 THR A N 1
ATOM 2597 C CA . THR A 1 325 ? -27.573 -35.537 42.578 1.00 75.94 325 THR A CA 1
ATOM 2598 C C . THR A 1 325 ? -28.730 -34.672 42.067 1.00 75.94 325 THR A C 1
ATOM 2600 O O . THR A 1 325 ? -29.541 -34.243 42.894 1.00 75.94 325 THR A O 1
ATOM 2603 N N . PRO A 1 326 ? -28.843 -34.387 40.754 1.00 60.97 326 PRO A N 1
ATOM 2604 C CA . PRO A 1 326 ? -30.000 -33.668 40.232 1.00 60.97 326 PRO A CA 1
ATOM 2605 C C . PRO A 1 326 ? -31.272 -34.433 40.607 1.00 60.97 326 PRO A C 1
ATOM 2607 O O . PRO A 1 326 ? -31.333 -35.649 40.415 1.00 60.97 326 PRO A O 1
ATOM 2610 N N . ALA A 1 327 ? -32.266 -33.745 41.170 1.00 63.81 327 ALA A N 1
ATOM 2611 C CA . ALA A 1 327 ? -33.574 -34.349 41.386 1.00 63.81 327 ALA A CA 1
ATOM 2612 C C . ALA A 1 327 ? -34.145 -34.741 40.014 1.00 63.81 327 ALA A C 1
ATOM 2614 O O . ALA A 1 327 ? -34.252 -33.891 39.130 1.00 63.81 327 ALA A O 1
ATOM 2615 N N . SER A 1 328 ? -34.403 -36.039 39.848 1.00 50.28 328 SER A N 1
ATOM 2616 C CA . SER A 1 328 ? -34.936 -36.679 38.640 1.00 50.28 328 SER A CA 1
ATOM 2617 C C . SER A 1 328 ? -36.237 -36.066 38.151 1.00 50.28 328 SER A C 1
ATOM 2619 O O . SER A 1 328 ? -37.101 -35.833 39.032 1.00 50.28 328 SER A O 1
#

Organism: NCBI:txid1619013

Foldseek 3Di:
DDPVVVLVVLLVQLVVCQVCVVPDDLVVLLVSLLPNQDLVSLLVSLLPDLDLVSNLSSLVSSLVHPPDDLLSLLVSVVRPSCPVPLLSSLLSSLPRPVCQPACVLVVLVSNPDPVSNLSNLQSLLVDPSSLSSLLNNLLDPPDPVCNLSSLVSNLSDDDDLVVLVVVLVSDPDVNSNLSSLLSCLAPPPPDDLVSNVVSLVVCAPPLVSNLSNLVSNVVHPPLSSLVSLVVHPDPVSVVVVLVVNLVDDDDLVSLLVSLVVCVVVVVVVVVVSSLVSNLVVCLPDDLVVLVVVLVPDDPPRPNNVSSVVSNVVVVCVVCVVVVHDPDD

pLDDT: mean 76.75, std 9.7, range [37.69, 91.19]

Secondary structure (DSSP, 8-state):
--HHHHHHHHHHHHHHHHHTGGGS-HHHHHHHHHT---HHHHHHHHHT---HHHHHHHHHHHTTSTT--THHHHHHHTSGGGGGGHHHHHHHHHTSHHHHTTTHHHHHHH-SSHHHHHHHHHHHHHSTTHHHHHHHHHT-TT-GGGHHHHHHHHHTS---HHHHHHHHHH--SHHHHHHHHHHHHHHSTT--HHHHHHHHHTTTT-HHHHHHHHHHHHTT-HHHHHHHHHH---HHHHHHHHHHHTTS---HHHHHHHHHHHHHTT-HHHHHHHHHHHHHHHHTS-HHHHHHHHHTS-TT-TTHHHHHHHHHTTHHHHHHHTTPPPP-

Radius of gyration: 31.78 Å; chains: 1; bounding box: 66×56×98 Å

Sequence (328 aa):
MTTAEHSQIQRYMALIVLTNLGKLARKQVRNALRSIEPLDDLLWIISMLTDPKQVRTALGVAFGHKDFTPEHIFSLYTDKHYADYQLILSGAMVRNHDYLMGRLTDYLKYAVNQDVQCYIIEACAQAPDGQGALIRAFFAPANPELAPLLAEGIVRQSLTFSKIQDLMRQSRDHASMLLFAKTAARRVQGIDVDDLRWIFSQFKGDPQHEFDFINAIVDVQSDIFFHLLMETEFEQIREACANKIRQFNFTSSSISYWLVVASRQQLSDAAEWFLVLLGEKYAERSPEYLLTTLSGLSDNDPQRALIESILASHTTKLCEIAGITPAS